Protein AF-A0A2J8LQ71-F1 (afdb_monomer_lite)

pLDDT: mean 82.39, std 16.58, range [31.77, 98.44]

Organism: Pan troglodytes (NCBI:txid9598)

Radius of gyration: 129.64 Å; chains: 1; bounding box: 229×98×368 Å

Sequence (373 aa):
MPKKEKMAKTPLSDEEQLLLFQQKLLAEEEMAKKKERLLSQFLKDKLAKEEHNSALNLNKINTQWRTVLREVKTRELHKDIEILSQTFERVVDCKDNVIKNLEEKHFLRLHLENIVEDLWRKFQDVLKNYTDATEDRKAAFETLQVKDEKSSKEIEVQMKKIQKLQDAITISKGKIMIHSRESEDENRYIRNDKELVLVQLRKLKAQRTQARAASQKNLVRLTLESNATLKALRKIVDKGEKILKLAEICRKFETEEEKVLPFYSSVLTPKEQEGIQENNLEELTEELTKVMVDYIGMENFWKRYNKVKLEQLSLQHRRAQLLDINGKLREMLKQYLDGISVSDEVLSQLNPLFIVNYQSNLPQPLSIRIAHP

Structure (mmCIF, N/CA/C/O backbone):
data_AF-A0A2J8LQ71-F1
#
_entry.id   AF-A0A2J8LQ71-F1
#
loop_
_atom_site.group_PDB
_atom_site.id
_atom_site.type_symbol
_atom_site.label_atom_id
_atom_site.label_alt_id
_atom_site.label_comp_id
_atom_site.label_asym_id
_atom_site.label_entity_id
_atom_site.label_seq_id
_atom_site.pdbx_PDB_ins_code
_atom_site.Cartn_x
_atom_site.Cartn_y
_atom_site.Cartn_z
_atom_site.occupancy
_atom_site.B_iso_or_equiv
_atom_site.auth_seq_id
_atom_site.auth_comp_id
_atom_site.auth_asym_id
_atom_site.auth_atom_id
_atom_site.pdbx_PDB_model_num
ATOM 1 N N . MET A 1 1 ? 120.878 37.861 -218.274 1.00 33.31 1 MET A N 1
ATOM 2 C CA . MET A 1 1 ? 120.486 38.875 -219.293 1.00 33.31 1 MET A CA 1
ATOM 3 C C . MET A 1 1 ? 119.482 39.844 -218.652 1.00 33.31 1 MET A C 1
ATOM 5 O O . MET A 1 1 ? 118.838 39.367 -217.725 1.00 33.31 1 MET A O 1
ATOM 9 N N . PRO A 1 2 ? 119.290 41.120 -219.085 1.00 55.91 2 PRO A N 1
ATOM 10 C CA . PRO A 1 2 ? 119.904 41.835 -220.211 1.00 55.91 2 PRO A CA 1
ATOM 11 C C . PRO A 1 2 ? 120.902 42.976 -219.846 1.00 55.91 2 PRO A C 1
ATOM 13 O O . PRO A 1 2 ? 122.075 42.647 -219.699 1.00 55.91 2 PRO A O 1
ATOM 16 N N . LYS A 1 3 ? 120.529 44.281 -219.866 1.00 41.31 3 LYS A N 1
ATOM 17 C CA . LYS A 1 3 ? 121.434 45.415 -220.238 1.00 41.31 3 LYS A CA 1
ATOM 18 C C . LYS A 1 3 ? 121.054 46.830 -219.693 1.00 41.31 3 LYS A C 1
ATOM 20 O O . LYS A 1 3 ? 119.893 47.186 -219.831 1.00 41.31 3 LYS A O 1
ATOM 25 N N . LYS A 1 4 ? 122.080 47.652 -219.348 1.00 40.31 4 LYS A N 1
ATOM 26 C CA . LYS A 1 4 ? 122.257 49.136 -219.581 1.00 40.31 4 LYS A CA 1
ATOM 27 C C . LYS A 1 4 ? 121.285 50.146 -218.888 1.00 40.31 4 LYS A C 1
ATOM 29 O O . LYS A 1 4 ? 120.331 49.700 -218.273 1.00 40.31 4 LYS A O 1
ATOM 34 N N . GLU A 1 5 ? 121.469 51.490 -218.855 1.00 37.25 5 GLU A N 1
ATOM 35 C CA . GLU A 1 5 ? 122.418 52.477 -219.479 1.00 37.25 5 GLU A CA 1
ATOM 36 C C . GLU A 1 5 ? 122.801 53.661 -218.494 1.00 37.25 5 GLU A C 1
ATOM 38 O O . GLU A 1 5 ? 122.753 53.451 -217.287 1.00 37.25 5 GLU A O 1
ATOM 43 N N . LYS A 1 6 ? 123.240 54.870 -218.944 1.00 47.38 6 LYS A N 1
ATOM 44 C CA . LYS A 1 6 ? 123.907 55.965 -218.147 1.00 47.38 6 LYS A CA 1
ATOM 45 C C . LYS A 1 6 ? 123.524 57.418 -218.565 1.00 47.38 6 LYS A C 1
ATOM 47 O O . LYS A 1 6 ? 123.165 57.561 -219.728 1.00 47.38 6 LYS A O 1
ATOM 52 N N . MET A 1 7 ? 123.808 58.471 -217.742 1.00 35.28 7 MET A N 1
ATOM 53 C CA . MET A 1 7 ? 124.681 59.663 -218.078 1.00 35.28 7 MET A CA 1
ATOM 54 C C . MET A 1 7 ? 124.660 60.924 -217.132 1.00 35.28 7 MET A C 1
ATOM 56 O O . MET A 1 7 ? 123.601 61.344 -216.692 1.00 35.28 7 MET A O 1
ATOM 60 N N . ALA A 1 8 ? 125.836 61.588 -217.000 1.00 36.22 8 ALA A N 1
ATOM 61 C CA . ALA A 1 8 ? 126.133 63.047 -216.789 1.00 36.22 8 ALA A CA 1
ATOM 62 C C . ALA A 1 8 ? 125.983 63.807 -215.415 1.00 36.22 8 ALA A C 1
ATOM 64 O O . ALA A 1 8 ? 125.497 63.262 -214.433 1.00 36.22 8 ALA A O 1
ATOM 65 N N . LYS A 1 9 ? 126.545 65.047 -215.350 1.00 42.22 9 LYS A N 1
ATOM 66 C CA . LYS A 1 9 ? 126.841 65.952 -214.178 1.00 42.22 9 LYS A CA 1
ATOM 67 C C . LYS A 1 9 ? 125.919 67.220 -214.163 1.00 42.22 9 LYS A C 1
ATOM 69 O O . LYS A 1 9 ? 125.193 67.388 -215.134 1.00 42.22 9 LYS A O 1
ATOM 74 N N . THR A 1 10 ? 125.852 68.172 -213.197 1.00 39.00 10 THR A N 1
ATOM 75 C CA . THR A 1 10 ? 126.877 68.988 -212.448 1.00 39.00 10 THR A CA 1
ATOM 76 C C . THR A 1 10 ? 126.227 69.677 -211.168 1.00 39.00 10 THR A C 1
ATOM 78 O O . THR A 1 10 ? 125.194 69.146 -210.774 1.00 39.00 10 THR A O 1
ATOM 81 N N . PRO A 1 11 ? 126.742 70.707 -210.415 1.00 56.12 11 PRO A N 1
ATOM 82 C CA . PRO A 1 11 ? 126.795 70.630 -208.919 1.00 56.12 11 PRO A CA 1
ATOM 83 C C . PRO A 1 11 ? 126.244 71.814 -208.049 1.00 56.12 11 PRO A C 1
ATOM 85 O O . PRO A 1 11 ? 126.231 72.941 -208.535 1.00 56.12 11 PRO A O 1
ATOM 88 N N . LEU A 1 12 ? 125.965 71.599 -206.735 1.00 31.77 12 LEU A N 1
ATOM 89 C CA . LEU A 1 12 ? 126.504 72.385 -205.574 1.00 31.77 12 LEU A CA 1
ATOM 90 C C . LEU A 1 12 ? 126.051 71.906 -204.155 1.00 31.77 12 LEU A C 1
ATOM 92 O O . LEU A 1 12 ? 124.903 71.522 -203.987 1.00 31.77 12 LEU A O 1
ATOM 96 N N . SER A 1 13 ? 126.929 72.115 -203.153 1.00 40.62 13 SER A N 1
ATOM 97 C CA . SER A 1 13 ? 126.721 72.236 -201.679 1.00 40.62 13 SER A CA 1
ATOM 98 C C . SER A 1 13 ? 126.284 71.027 -200.814 1.00 40.62 13 SER A C 1
ATOM 100 O O . SER A 1 13 ? 125.575 70.132 -201.259 1.00 40.62 13 SER A O 1
ATOM 102 N N . ASP A 1 14 ? 126.720 71.026 -199.543 1.00 45.56 14 ASP A N 1
ATOM 103 C CA . ASP A 1 14 ? 126.852 69.824 -198.688 1.00 45.56 14 ASP A CA 1
ATOM 104 C C . ASP A 1 14 ? 125.791 69.635 -197.570 1.00 45.56 14 ASP A C 1
ATOM 106 O O . ASP A 1 14 ? 125.829 68.633 -196.852 1.00 45.56 14 ASP A O 1
ATOM 110 N N . GLU A 1 15 ? 124.839 70.556 -197.378 1.00 50.78 15 GLU A N 1
ATOM 111 C CA . GLU A 1 15 ? 123.978 70.561 -196.171 1.00 50.78 15 GLU A CA 1
ATOM 112 C C . GLU A 1 15 ? 122.962 69.399 -196.086 1.00 50.78 15 GLU A C 1
ATOM 114 O O . GLU A 1 15 ? 122.625 68.944 -194.989 1.00 50.78 15 GLU A O 1
ATOM 119 N N . GLU A 1 16 ? 122.491 68.861 -197.217 1.00 50.84 16 GLU A N 1
ATOM 120 C CA . GLU A 1 16 ? 121.397 67.871 -197.233 1.00 50.84 16 GLU A CA 1
ATOM 121 C C . GLU A 1 16 ? 121.791 66.486 -196.678 1.00 50.84 16 GLU A C 1
ATOM 123 O O . GLU A 1 16 ? 120.932 65.729 -196.216 1.00 50.84 16 GLU A O 1
ATOM 128 N N . GLN A 1 17 ? 123.084 66.139 -196.672 1.00 49.88 17 GLN A N 1
ATOM 129 C CA . GLN A 1 17 ? 123.539 64.811 -196.233 1.00 49.88 17 GLN A CA 1
ATOM 130 C C . GLN A 1 17 ? 123.502 64.631 -194.706 1.00 49.88 17 GLN A C 1
ATOM 132 O O . GLN A 1 17 ? 123.380 63.502 -194.224 1.00 49.88 17 GLN A O 1
ATOM 137 N N . LEU A 1 18 ? 123.555 65.723 -193.935 1.00 56.69 18 LEU A N 1
ATOM 138 C CA . LEU A 1 18 ? 123.546 65.668 -192.470 1.00 56.69 18 LEU A CA 1
ATOM 139 C C . LEU A 1 18 ? 122.139 65.373 -191.914 1.00 56.69 18 LEU A C 1
ATOM 141 O O . LEU A 1 18 ? 121.979 64.574 -190.986 1.00 56.69 18 LEU A O 1
ATOM 145 N N . LEU A 1 19 ? 121.109 65.974 -192.520 1.00 58.47 19 LEU A N 1
ATOM 146 C CA . LEU A 1 19 ? 119.721 65.898 -192.052 1.00 58.47 19 LEU A CA 1
ATOM 147 C C . LEU A 1 19 ? 119.161 64.464 -192.114 1.00 58.47 19 LEU A C 1
ATOM 149 O O . LEU A 1 19 ? 118.506 63.995 -191.180 1.00 58.47 19 LEU A O 1
ATOM 153 N N . LEU A 1 20 ? 119.469 63.736 -193.195 1.00 58.41 20 LEU A N 1
ATOM 154 C CA . LEU A 1 20 ? 118.983 62.369 -193.416 1.00 58.41 20 LEU A CA 1
ATOM 155 C C . LEU A 1 20 ? 119.557 61.360 -192.401 1.00 58.41 20 LEU A C 1
ATOM 157 O O . LEU A 1 20 ? 118.923 60.346 -192.099 1.00 58.41 20 LEU A O 1
ATOM 161 N N . PHE A 1 21 ? 120.750 61.630 -191.861 1.00 59.91 21 PHE A N 1
ATOM 162 C CA . PHE A 1 21 ? 121.361 60.808 -190.816 1.00 59.91 21 PHE A CA 1
ATOM 163 C C . PHE A 1 21 ? 120.695 61.056 -189.454 1.00 59.91 21 PHE A C 1
ATOM 165 O O . PHE A 1 21 ? 120.327 60.107 -188.757 1.00 59.91 21 PHE A O 1
ATOM 172 N N . GLN A 1 22 ? 120.446 62.326 -189.116 1.00 60.16 22 GLN A N 1
ATOM 173 C CA . GLN A 1 22 ? 119.769 62.720 -187.876 1.00 60.16 22 GLN A CA 1
ATOM 174 C C . GLN A 1 22 ? 118.346 62.138 -187.778 1.00 60.16 22 GLN A C 1
ATOM 176 O O . GLN A 1 22 ? 117.925 61.692 -186.709 1.00 60.16 22 GLN A O 1
ATOM 181 N N . GLN A 1 23 ? 117.626 62.065 -188.903 1.00 60.69 23 GLN A N 1
ATOM 182 C CA . GLN A 1 23 ? 116.261 61.535 -188.953 1.00 60.69 23 GLN A CA 1
ATOM 183 C C . GLN A 1 23 ? 116.176 60.017 -188.680 1.00 60.69 23 GLN A C 1
ATOM 185 O O . GLN A 1 23 ? 115.156 59.546 -188.175 1.00 60.69 23 GLN A O 1
ATOM 190 N N . LYS A 1 24 ? 117.240 59.243 -188.955 1.00 60.84 24 LYS A N 1
ATOM 191 C CA . LYS A 1 24 ? 117.271 57.793 -188.676 1.00 60.84 24 LYS A CA 1
ATOM 192 C C . LYS A 1 24 ? 117.453 57.468 -187.194 1.00 60.84 24 LYS A C 1
ATOM 194 O O . LYS A 1 24 ? 116.741 56.608 -186.682 1.00 60.84 24 LYS A O 1
ATOM 199 N N . LEU A 1 25 ? 118.358 58.165 -186.503 1.00 60.91 25 LEU A N 1
ATOM 200 C CA . LEU A 1 25 ? 118.657 57.898 -185.088 1.00 60.91 25 LEU A CA 1
ATOM 201 C C . LEU A 1 25 ? 117.429 58.108 -184.186 1.00 60.91 25 LEU A C 1
ATOM 203 O O . LEU A 1 25 ? 117.148 57.278 -183.323 1.00 60.91 25 LEU A O 1
ATOM 207 N N . LEU A 1 26 ? 116.639 59.157 -184.444 1.00 61.06 26 LEU A N 1
ATOM 208 C CA . LEU A 1 26 ? 115.398 59.429 -183.706 1.00 61.06 26 LEU A CA 1
ATOM 209 C C . LEU A 1 26 ? 114.355 58.307 -183.856 1.00 61.06 26 LEU A C 1
ATOM 211 O O . LEU A 1 26 ? 113.673 57.971 -182.888 1.00 61.06 26 LEU A O 1
ATOM 215 N N . ALA A 1 27 ? 114.242 57.700 -185.042 1.00 61.66 27 ALA A N 1
ATOM 216 C CA . ALA A 1 27 ? 113.317 56.591 -185.282 1.00 61.66 27 ALA A CA 1
ATOM 217 C C . ALA A 1 27 ? 113.745 55.299 -184.559 1.00 61.66 27 ALA A C 1
ATOM 219 O O . ALA A 1 27 ? 112.899 54.530 -184.097 1.00 61.66 27 ALA A O 1
ATOM 220 N N . GLU A 1 28 ? 115.052 55.064 -184.433 1.00 61.28 28 GLU A N 1
ATOM 221 C CA . GLU A 1 28 ? 115.602 53.893 -183.747 1.00 61.28 28 GLU A CA 1
ATOM 222 C C . GLU A 1 28 ? 115.452 54.007 -182.216 1.00 61.28 28 GLU A C 1
ATOM 224 O O . GLU A 1 28 ? 115.055 53.042 -181.557 1.00 61.28 28 GLU A O 1
ATOM 229 N N . GLU A 1 29 ? 115.627 55.210 -181.653 1.00 63.25 29 GLU A N 1
ATOM 230 C CA . GLU A 1 29 ? 115.377 55.489 -180.231 1.00 63.25 29 GLU A CA 1
ATOM 231 C C . GLU A 1 29 ? 113.879 55.381 -179.858 1.00 63.25 29 GLU A C 1
ATOM 233 O O . GLU A 1 29 ? 113.521 54.803 -178.827 1.00 63.25 29 GLU A O 1
ATOM 238 N N . GLU A 1 30 ? 112.981 55.861 -180.728 1.00 62.91 30 GLU A N 1
ATOM 239 C CA . GLU A 1 30 ? 111.524 55.659 -180.631 1.00 62.91 30 GLU A CA 1
ATOM 240 C C . GLU A 1 30 ? 111.157 54.164 -180.568 1.00 62.91 30 GLU A C 1
ATOM 242 O O . GLU A 1 30 ? 110.330 53.741 -179.752 1.00 62.91 30 GLU A O 1
ATOM 247 N N . MET A 1 31 ? 111.793 53.341 -181.408 1.00 61.91 31 MET A N 1
ATOM 248 C CA . MET A 1 31 ? 111.569 51.892 -181.454 1.00 61.91 31 MET A CA 1
ATOM 249 C C . MET A 1 31 ? 112.136 51.166 -180.226 1.00 61.91 31 MET A C 1
ATOM 251 O O . MET A 1 31 ? 111.512 50.215 -179.741 1.00 61.91 31 MET A O 1
ATOM 255 N N . ALA A 1 32 ? 113.258 51.631 -179.668 1.00 63.03 32 ALA A N 1
ATOM 256 C CA . ALA A 1 32 ? 113.782 51.141 -178.393 1.00 63.03 32 ALA A CA 1
ATOM 257 C C . ALA A 1 32 ? 112.807 51.437 -177.236 1.00 63.03 32 ALA A C 1
ATOM 259 O O . ALA A 1 32 ? 112.380 50.514 -176.538 1.00 63.03 32 ALA A O 1
ATOM 260 N N . LYS A 1 33 ? 112.345 52.690 -177.109 1.00 66.38 33 LYS A N 1
ATOM 261 C CA . LYS A 1 33 ? 111.349 53.109 -176.102 1.00 66.38 33 LYS A CA 1
ATOM 262 C C . LYS A 1 33 ? 110.011 52.371 -176.243 1.00 66.38 33 LYS A C 1
ATOM 264 O O . LYS A 1 33 ? 109.365 52.062 -175.240 1.00 66.38 33 LYS A O 1
ATOM 269 N N . LYS A 1 34 ? 109.590 52.020 -177.465 1.00 63.69 34 LYS A N 1
ATOM 270 C CA . LYS A 1 34 ? 108.413 51.161 -177.705 1.00 63.69 34 LYS A CA 1
ATOM 271 C C . LYS A 1 34 ? 108.618 49.724 -177.204 1.00 63.69 34 LYS A C 1
ATOM 273 O O . LYS A 1 34 ? 107.710 49.189 -176.567 1.00 63.69 34 LYS A O 1
ATOM 278 N N . LYS A 1 35 ? 109.794 49.115 -177.416 1.00 62.12 35 LYS A N 1
ATOM 279 C CA . LYS A 1 35 ? 110.126 47.781 -176.868 1.00 62.12 35 LYS A CA 1
ATOM 280 C C . LYS A 1 35 ? 110.177 47.770 -175.337 1.00 62.12 35 LYS A C 1
ATOM 282 O O . LYS A 1 35 ? 109.623 46.861 -174.725 1.00 62.12 35 LYS A O 1
ATOM 287 N N . GLU A 1 36 ? 110.794 48.776 -174.725 1.00 64.44 36 GLU A N 1
ATOM 288 C CA . GLU A 1 36 ? 110.910 48.897 -173.264 1.00 64.44 36 GLU A CA 1
ATOM 289 C C . GLU A 1 36 ? 109.535 49.015 -172.582 1.00 64.44 36 GLU A C 1
ATOM 291 O O . GLU A 1 36 ? 109.248 48.303 -171.614 1.00 64.44 36 GLU A O 1
ATOM 296 N N . ARG A 1 37 ? 108.637 49.843 -173.138 1.00 66.81 37 ARG A N 1
ATOM 297 C CA . ARG A 1 37 ? 107.237 49.944 -172.685 1.00 66.81 37 ARG A CA 1
ATOM 298 C C . ARG A 1 37 ? 106.493 48.612 -172.800 1.00 66.81 37 ARG A C 1
ATOM 300 O O . ARG A 1 37 ? 105.820 48.224 -171.851 1.00 66.81 37 ARG A O 1
ATOM 307 N N . LEU A 1 38 ? 106.639 47.895 -173.919 1.00 69.88 38 LEU A N 1
ATOM 308 C CA . LEU A 1 38 ? 106.030 46.572 -174.123 1.00 69.88 38 LEU A CA 1
ATOM 309 C C . LEU A 1 38 ? 106.513 45.536 -173.097 1.00 69.88 38 LEU A C 1
ATOM 311 O O . LEU A 1 38 ? 105.693 44.812 -172.533 1.00 69.88 38 LEU A O 1
ATOM 315 N N . LEU A 1 39 ? 107.819 45.486 -172.818 1.00 69.50 39 LEU A N 1
ATOM 316 C CA . LEU A 1 39 ? 108.383 44.565 -171.827 1.00 69.50 39 LEU A CA 1
ATOM 317 C C . LEU A 1 39 ? 107.905 44.903 -170.405 1.00 69.50 39 LEU A C 1
ATOM 319 O O . LEU A 1 39 ? 107.526 44.010 -169.647 1.00 69.50 39 LEU A O 1
ATOM 323 N N . SER A 1 40 ? 107.857 46.194 -170.073 1.00 68.75 40 SER A N 1
ATOM 324 C CA . SER A 1 40 ? 107.370 46.691 -168.781 1.00 68.75 40 SER A CA 1
ATOM 325 C C . SER A 1 40 ? 105.886 46.370 -168.573 1.00 68.75 40 SER A C 1
ATOM 327 O O . SER A 1 40 ? 105.495 45.919 -167.498 1.00 68.75 40 SER A O 1
ATOM 329 N N . GLN A 1 41 ? 105.064 46.541 -169.614 1.00 74.56 41 GLN A N 1
ATOM 330 C CA . GLN A 1 41 ? 103.648 46.175 -169.605 1.00 74.56 41 GLN A CA 1
ATOM 331 C C . GLN A 1 41 ? 103.466 44.662 -169.403 1.00 74.56 41 GLN A C 1
ATOM 333 O O . GLN A 1 41 ? 102.693 44.249 -168.543 1.00 74.56 41 GLN A O 1
ATOM 338 N N . PHE A 1 42 ? 104.229 43.834 -170.128 1.00 77.69 42 PHE A N 1
ATOM 339 C CA . PHE A 1 42 ? 104.169 42.375 -170.007 1.00 77.69 42 PHE A CA 1
ATOM 340 C C . PHE A 1 42 ? 104.550 41.882 -168.603 1.00 77.69 42 PHE A C 1
ATOM 342 O O . PHE A 1 42 ? 103.867 41.019 -168.055 1.00 77.69 42 PHE A O 1
ATOM 349 N N . LEU A 1 43 ? 105.600 42.446 -167.993 1.00 75.31 43 LEU A N 1
ATOM 350 C CA . LEU A 1 43 ? 105.987 42.122 -166.614 1.00 75.31 43 LEU A CA 1
ATOM 351 C C . LEU A 1 43 ? 104.904 42.526 -165.604 1.00 75.31 43 LEU A C 1
ATOM 353 O O . LEU A 1 43 ? 104.631 41.770 -164.672 1.00 75.31 43 LEU A O 1
ATOM 357 N N . LYS A 1 44 ? 104.242 43.671 -165.814 1.00 75.94 44 LYS A N 1
ATOM 358 C CA . LYS A 1 44 ? 103.147 44.152 -164.960 1.00 75.94 44 LYS A CA 1
ATOM 359 C C . LYS A 1 44 ? 101.911 43.247 -165.043 1.00 75.94 44 LYS A C 1
ATOM 361 O O . LYS A 1 44 ? 101.377 42.858 -164.008 1.00 75.94 44 LYS A O 1
ATOM 366 N N . ASP A 1 45 ? 101.528 42.827 -166.249 1.00 76.12 45 ASP A N 1
ATOM 367 C CA . ASP A 1 45 ? 100.459 41.843 -166.475 1.00 76.12 45 ASP A CA 1
ATOM 368 C C . ASP A 1 45 ? 100.804 40.465 -165.882 1.00 76.12 45 ASP A C 1
ATOM 370 O O . ASP A 1 45 ? 99.922 39.747 -165.400 1.00 76.12 45 ASP A O 1
ATOM 374 N N . LYS A 1 46 ? 102.088 40.076 -165.902 1.00 78.94 46 LYS A N 1
ATOM 375 C CA . LYS A 1 46 ? 102.562 38.826 -165.292 1.00 78.94 46 LYS A CA 1
ATOM 376 C C . LYS A 1 46 ? 102.496 38.867 -163.767 1.00 78.94 46 LYS A C 1
ATOM 378 O O . LYS A 1 46 ? 102.029 37.891 -163.185 1.00 78.94 46 LYS A O 1
ATOM 383 N N . LEU A 1 47 ? 102.903 39.977 -163.145 1.00 78.44 47 LEU A N 1
ATOM 384 C CA . LEU A 1 47 ? 102.783 40.186 -161.700 1.00 78.44 47 LEU A CA 1
ATOM 385 C C . LEU A 1 47 ? 101.310 40.155 -161.271 1.00 78.44 47 LEU A C 1
ATOM 387 O O . LEU A 1 47 ? 100.945 39.349 -160.421 1.00 78.44 47 LEU A O 1
ATOM 391 N N . ALA A 1 48 ? 100.451 40.928 -161.941 1.00 77.38 48 ALA A N 1
ATOM 392 C CA . ALA A 1 48 ? 99.021 40.990 -161.638 1.00 77.38 48 ALA A CA 1
ATOM 393 C C . ALA A 1 48 ? 98.318 39.624 -161.781 1.00 77.38 48 ALA A C 1
ATOM 395 O O . ALA A 1 48 ? 97.430 39.295 -160.995 1.00 77.38 48 ALA A O 1
ATOM 396 N N . LYS A 1 49 ? 98.726 38.791 -162.752 1.00 77.88 49 LYS A N 1
ATOM 397 C CA . LYS A 1 49 ? 98.236 37.405 -162.871 1.00 77.88 49 LYS A CA 1
ATOM 398 C C . LYS A 1 49 ? 98.705 36.506 -161.731 1.00 77.88 49 LYS A C 1
ATOM 400 O O . LYS A 1 49 ? 97.926 35.666 -161.290 1.00 77.88 49 LYS A O 1
ATOM 405 N N . GLU A 1 50 ? 99.934 36.665 -161.251 1.00 77.88 50 GLU A N 1
ATOM 406 C CA . GLU A 1 50 ? 100.452 35.859 -160.142 1.00 77.88 50 GLU A CA 1
ATOM 407 C C . GLU A 1 50 ? 99.826 36.274 -158.801 1.00 77.88 50 GLU A C 1
ATOM 409 O O . GLU A 1 50 ? 99.400 35.418 -158.030 1.00 77.88 50 GLU A O 1
ATOM 414 N N . GLU A 1 51 ? 99.645 37.577 -158.568 1.00 77.38 51 GLU A N 1
ATOM 415 C CA . GLU A 1 51 ? 98.890 38.117 -157.429 1.00 77.38 51 GLU A CA 1
ATOM 416 C C . GLU A 1 51 ? 97.432 37.630 -157.441 1.00 77.38 51 GLU A C 1
ATOM 418 O O . GLU A 1 51 ? 96.928 37.148 -156.424 1.00 77.38 51 GLU A O 1
ATOM 423 N N . HIS A 1 52 ? 96.765 37.667 -158.602 1.00 81.06 52 HIS A N 1
ATOM 424 C CA . HIS A 1 52 ? 95.401 37.158 -158.762 1.00 81.06 52 HIS A CA 1
ATOM 425 C C . HIS A 1 52 ? 95.305 35.640 -158.531 1.00 81.06 52 HIS A C 1
ATOM 427 O O . HIS A 1 52 ? 94.411 35.184 -157.816 1.00 81.06 52 HIS A O 1
ATOM 433 N N . ASN A 1 53 ? 96.241 34.851 -159.073 1.00 79.19 53 ASN A N 1
ATOM 434 C CA . ASN A 1 53 ? 96.315 33.404 -158.842 1.00 79.19 53 ASN A CA 1
ATOM 435 C C . ASN A 1 53 ? 96.580 33.069 -157.368 1.00 79.19 53 ASN A C 1
ATOM 437 O O . ASN A 1 53 ? 95.957 32.157 -156.823 1.00 79.19 53 ASN A O 1
ATOM 441 N N . SER A 1 54 ? 97.470 33.813 -156.709 1.00 75.38 54 SER A N 1
ATOM 442 C CA . SER A 1 54 ? 97.781 33.653 -155.287 1.00 75.38 54 SER A CA 1
ATOM 443 C C . SER A 1 54 ? 96.562 33.974 -154.416 1.00 75.38 54 SER A C 1
ATOM 445 O O . SER A 1 54 ? 96.175 33.166 -153.569 1.00 75.38 54 SER A O 1
ATOM 447 N N . ALA A 1 55 ? 95.858 35.076 -154.701 1.00 80.44 55 ALA A N 1
ATOM 448 C CA . ALA A 1 55 ? 94.602 35.426 -154.040 1.00 80.44 55 ALA A CA 1
ATOM 449 C C . ALA A 1 55 ? 93.490 34.385 -154.284 1.00 80.44 55 ALA A C 1
ATOM 451 O O . ALA A 1 55 ? 92.741 34.055 -153.360 1.00 80.44 55 ALA A O 1
ATOM 452 N N . LEU A 1 56 ? 93.385 33.823 -155.494 1.00 82.19 56 LEU A N 1
ATOM 453 C CA . LEU A 1 56 ? 92.450 32.734 -155.798 1.00 82.19 56 LEU A CA 1
ATOM 454 C C . LEU A 1 56 ? 92.787 31.457 -155.025 1.00 82.19 56 LEU A C 1
ATOM 456 O O . LEU A 1 56 ? 91.899 30.879 -154.401 1.00 82.19 56 LEU A O 1
ATOM 460 N N . ASN A 1 57 ? 94.052 31.032 -155.012 1.00 80.88 57 ASN A N 1
ATOM 461 C CA . ASN A 1 57 ? 94.494 29.849 -154.272 1.00 80.88 57 ASN A CA 1
ATOM 462 C C . ASN A 1 57 ? 94.296 30.023 -152.761 1.00 80.88 57 ASN A C 1
ATOM 464 O O . ASN A 1 57 ? 93.754 29.125 -152.117 1.00 80.88 57 ASN A O 1
ATOM 468 N N . LEU A 1 58 ? 94.627 31.192 -152.204 1.00 81.81 58 LEU A N 1
ATOM 469 C CA . LEU A 1 58 ? 94.391 31.511 -150.796 1.00 81.81 58 LEU A CA 1
ATOM 470 C C . LEU A 1 58 ? 92.896 31.469 -150.443 1.00 81.81 58 LEU A C 1
ATOM 472 O O . LEU A 1 58 ? 92.531 30.927 -149.399 1.00 81.81 58 LEU A O 1
ATOM 476 N N . ASN A 1 59 ? 92.015 31.972 -151.314 1.00 82.81 59 ASN A N 1
ATOM 477 C CA . ASN A 1 59 ? 90.564 31.863 -151.133 1.00 82.81 59 ASN A CA 1
ATOM 478 C C . ASN A 1 59 ? 90.058 30.418 -151.263 1.00 82.81 59 ASN A C 1
ATOM 480 O O . ASN A 1 59 ? 89.187 30.003 -150.497 1.00 82.81 59 ASN A O 1
ATOM 484 N N . LYS A 1 60 ? 90.612 29.626 -152.187 1.00 82.50 60 LYS A N 1
ATOM 485 C CA . LYS A 1 60 ? 90.248 28.216 -152.404 1.00 82.50 60 LYS A CA 1
ATOM 486 C C . LYS A 1 60 ? 90.630 27.353 -151.196 1.00 82.50 60 LYS A C 1
ATOM 488 O O . LYS A 1 60 ? 89.792 26.609 -150.690 1.00 82.50 60 LYS A O 1
ATOM 493 N N . ILE A 1 61 ? 91.840 27.555 -150.671 1.00 80.88 61 ILE A N 1
ATOM 494 C CA . ILE A 1 61 ? 92.349 26.940 -149.438 1.00 80.88 61 ILE A CA 1
ATOM 495 C C . ILE A 1 61 ? 91.503 27.374 -148.231 1.00 80.88 61 ILE A C 1
ATOM 497 O O . ILE A 1 61 ? 91.002 26.517 -147.506 1.00 80.88 61 ILE A O 1
ATOM 501 N N . ASN A 1 62 ? 91.247 28.676 -148.045 1.00 83.12 62 ASN A N 1
ATOM 502 C CA . ASN A 1 62 ? 90.358 29.163 -146.978 1.00 83.12 62 ASN A CA 1
ATOM 503 C C . ASN A 1 62 ? 88.939 28.584 -147.077 1.00 83.12 62 ASN A C 1
ATOM 505 O O . ASN A 1 62 ? 88.320 28.299 -146.055 1.00 83.12 62 ASN A O 1
ATOM 509 N N . THR A 1 63 ? 88.414 28.390 -148.288 1.00 84.56 63 THR A N 1
ATOM 510 C CA . THR A 1 63 ? 87.092 27.783 -148.501 1.00 84.56 63 THR A CA 1
ATOM 511 C C . THR A 1 63 ? 87.093 26.311 -148.092 1.00 84.56 63 THR A C 1
ATOM 513 O O . THR A 1 63 ? 86.199 25.897 -147.358 1.00 84.56 63 THR A O 1
ATOM 516 N N . GLN A 1 64 ? 88.116 25.540 -148.474 1.00 83.38 64 GLN A N 1
ATOM 517 C CA . GLN A 1 64 ? 88.262 24.142 -148.052 1.00 83.38 64 GLN A CA 1
ATOM 518 C C . GLN A 1 64 ? 88.417 24.017 -146.530 1.00 83.38 64 GLN A C 1
ATOM 520 O O . GLN A 1 64 ? 87.662 23.265 -145.915 1.00 83.38 64 GLN A O 1
ATOM 525 N N . TRP A 1 65 ? 89.291 24.810 -145.897 1.00 81.81 65 TRP A N 1
ATOM 526 C CA . TRP A 1 65 ? 89.418 24.841 -144.432 1.00 81.81 65 TRP A CA 1
ATOM 527 C C . TRP A 1 65 ? 88.107 25.235 -143.743 1.00 81.81 65 TRP A C 1
ATOM 529 O O . TRP A 1 65 ? 87.705 24.578 -142.788 1.00 81.81 65 TRP A O 1
ATOM 539 N N . ARG A 1 66 ? 87.380 26.242 -144.248 1.00 85.25 66 ARG A N 1
ATOM 540 C CA . ARG A 1 66 ? 86.051 26.616 -143.728 1.00 85.25 66 ARG A CA 1
ATOM 541 C C . ARG A 1 66 ? 85.005 25.518 -143.910 1.00 85.25 66 ARG A C 1
ATOM 543 O O . ARG A 1 66 ? 84.059 25.480 -143.130 1.00 85.25 66 ARG A O 1
ATOM 550 N N . THR A 1 67 ? 85.114 24.653 -144.915 1.00 84.25 67 THR A N 1
ATOM 551 C CA . THR A 1 67 ? 84.223 23.490 -145.060 1.00 84.25 67 THR A CA 1
ATOM 552 C C . THR A 1 67 ? 84.599 22.393 -144.069 1.00 84.25 67 THR A C 1
ATOM 554 O O . THR A 1 67 ? 83.743 21.995 -143.286 1.00 84.25 67 THR A O 1
ATOM 557 N N . VAL A 1 68 ? 85.873 21.991 -143.999 1.00 83.81 68 VAL A N 1
ATOM 558 C CA . VAL A 1 68 ? 86.352 20.958 -143.058 1.00 83.81 68 VAL A CA 1
ATOM 559 C C . VAL A 1 68 ? 86.085 21.355 -141.602 1.00 83.81 68 VAL A C 1
ATOM 561 O O . VAL A 1 68 ? 85.499 20.577 -140.854 1.00 83.81 68 VAL A O 1
ATOM 564 N N . LEU A 1 69 ? 86.424 22.586 -141.204 1.00 83.31 69 LEU A N 1
ATOM 565 C CA . LEU A 1 69 ? 86.166 23.092 -139.850 1.00 83.31 69 LEU A CA 1
ATOM 566 C C . LEU A 1 69 ? 84.668 23.140 -139.523 1.00 83.31 69 LEU A C 1
ATOM 568 O O . LEU A 1 69 ? 84.291 22.851 -138.389 1.00 83.31 69 LEU A O 1
ATOM 572 N N . ARG A 1 70 ? 83.800 23.449 -140.500 1.00 86.06 70 ARG A N 1
ATOM 573 C CA . ARG A 1 70 ? 82.345 23.378 -140.299 1.00 86.06 70 ARG A CA 1
ATOM 574 C C . ARG A 1 70 ? 81.859 21.940 -140.180 1.00 86.06 70 ARG A C 1
ATOM 576 O O . ARG A 1 70 ? 81.110 21.669 -139.258 1.00 86.06 70 ARG A O 1
ATOM 583 N N . GLU A 1 71 ? 82.298 20.999 -141.014 1.00 85.81 71 GLU A N 1
ATOM 584 C CA . GLU A 1 71 ? 81.891 19.597 -140.843 1.00 85.81 71 GLU A CA 1
ATOM 585 C C . GLU A 1 71 ? 82.379 18.980 -139.523 1.00 85.81 71 GLU A C 1
ATOM 587 O O . GLU A 1 71 ? 81.700 18.122 -138.960 1.00 85.81 71 GLU A O 1
ATOM 592 N N . VAL A 1 72 ? 83.565 19.361 -139.039 1.00 85.31 72 VAL A N 1
ATOM 593 C CA . VAL A 1 72 ? 84.070 18.923 -137.729 1.00 85.31 72 VAL A CA 1
ATOM 594 C C . VAL A 1 72 ? 83.224 19.544 -136.618 1.00 85.31 72 VAL A C 1
ATOM 596 O O . VAL A 1 72 ? 82.609 18.803 -135.855 1.00 85.31 72 VAL A O 1
ATOM 599 N N . LYS A 1 73 ? 83.077 20.876 -136.585 1.00 88.50 73 LYS A N 1
ATOM 600 C CA . LYS A 1 73 ? 82.299 21.566 -135.542 1.00 88.50 73 LYS A CA 1
ATOM 601 C C . LYS A 1 73 ? 80.816 21.176 -135.558 1.00 88.50 73 LYS A C 1
ATOM 603 O O . LYS A 1 73 ? 80.222 21.050 -134.496 1.00 88.50 73 LYS A O 1
ATOM 608 N N . THR A 1 74 ? 80.223 20.912 -136.723 1.00 86.31 74 THR A N 1
ATOM 609 C CA . THR A 1 74 ? 78.851 20.392 -136.843 1.00 86.31 74 THR A CA 1
ATOM 610 C C . THR A 1 74 ? 78.738 18.963 -136.308 1.00 86.31 74 THR A C 1
ATOM 612 O O . THR A 1 74 ? 77.750 18.664 -135.643 1.00 86.31 74 THR A O 1
ATOM 615 N N . ARG A 1 75 ? 79.727 18.084 -136.539 1.00 84.75 75 ARG A N 1
ATOM 616 C CA . ARG A 1 75 ? 79.741 16.722 -135.964 1.00 84.75 75 ARG A CA 1
ATOM 617 C C . ARG A 1 75 ? 79.982 16.716 -134.454 1.00 84.75 75 ARG A C 1
ATOM 619 O O . ARG A 1 75 ? 79.413 15.871 -133.774 1.00 84.75 75 ARG A O 1
ATOM 626 N N . GLU A 1 76 ? 80.779 17.648 -133.937 1.00 86.56 76 GLU A N 1
ATOM 627 C CA . GLU A 1 76 ? 80.889 17.903 -132.495 1.00 86.56 76 GLU A CA 1
ATOM 628 C C . GLU A 1 76 ? 79.536 18.351 -131.933 1.00 86.56 76 GLU A C 1
ATOM 630 O O . GLU A 1 76 ? 78.974 17.650 -131.104 1.00 86.56 76 GLU A O 1
ATOM 635 N N . LEU A 1 77 ? 78.940 19.423 -132.474 1.00 85.06 77 LEU A N 1
ATOM 636 C CA . LEU A 1 77 ? 77.667 19.959 -131.978 1.00 85.06 77 LEU A CA 1
ATOM 637 C C . LEU A 1 77 ? 76.510 18.951 -132.046 1.00 85.06 77 LEU A C 1
ATOM 639 O O . LEU A 1 77 ? 75.671 18.960 -131.156 1.00 85.06 77 LEU A O 1
ATOM 643 N N . HIS A 1 78 ? 76.454 18.067 -133.050 1.00 86.94 78 HIS A N 1
ATOM 644 C CA . HIS A 1 78 ? 75.440 17.004 -133.075 1.00 86.94 78 HIS A CA 1
ATOM 645 C C . HIS A 1 78 ? 75.642 15.987 -131.946 1.00 86.94 78 HIS A C 1
ATOM 647 O O . HIS A 1 78 ? 74.660 15.601 -131.323 1.00 86.94 78 HIS A O 1
ATOM 653 N N . LYS A 1 79 ? 76.887 15.601 -131.634 1.00 86.31 79 LYS A N 1
ATOM 654 C CA . LYS A 1 79 ? 77.182 14.733 -130.481 1.00 86.31 79 LYS A CA 1
ATOM 655 C C . LYS A 1 79 ? 76.903 15.438 -129.158 1.00 86.31 79 LYS A C 1
ATOM 657 O O . LYS A 1 79 ? 76.325 14.829 -128.267 1.00 86.31 79 LYS A O 1
ATOM 662 N N . ASP A 1 80 ? 77.272 16.712 -129.043 1.00 86.12 80 ASP A N 1
ATOM 663 C CA . ASP A 1 80 ? 77.001 17.527 -127.858 1.00 86.12 80 ASP A CA 1
ATOM 664 C C . ASP A 1 80 ? 75.481 17.640 -127.623 1.00 86.12 80 ASP A C 1
ATOM 666 O O . ASP A 1 80 ? 75.022 17.459 -126.499 1.00 86.12 80 ASP A O 1
ATOM 670 N N . ILE A 1 81 ? 74.688 17.855 -128.683 1.00 88.25 81 ILE A N 1
ATOM 671 C CA . ILE A 1 81 ? 73.215 17.881 -128.638 1.00 88.25 81 ILE A CA 1
ATOM 672 C C . ILE A 1 81 ? 72.627 16.498 -128.328 1.00 88.25 81 ILE A C 1
ATOM 674 O O . ILE A 1 81 ? 71.692 16.415 -127.540 1.00 88.25 81 ILE A O 1
ATOM 678 N N . GLU A 1 82 ? 73.157 15.416 -128.899 1.00 88.31 82 GLU A N 1
ATOM 679 C CA . GLU A 1 82 ? 72.697 14.045 -128.634 1.00 88.31 82 GLU A CA 1
ATOM 680 C C . GLU A 1 82 ? 72.942 13.643 -127.169 1.00 88.31 82 GLU A C 1
ATOM 682 O O . GLU A 1 82 ? 72.023 13.188 -126.488 1.00 88.31 82 GLU A O 1
ATOM 687 N N . ILE A 1 83 ? 74.144 13.906 -126.645 1.00 86.56 83 ILE A N 1
ATOM 688 C CA . ILE A 1 83 ? 74.496 13.710 -125.231 1.00 86.56 83 ILE A CA 1
ATOM 689 C C . ILE A 1 83 ? 73.630 14.606 -124.333 1.00 86.56 83 ILE A C 1
ATOM 691 O O . ILE A 1 83 ? 73.143 14.159 -123.291 1.00 86.56 83 ILE A O 1
ATOM 695 N N . LEU A 1 84 ? 73.397 15.862 -124.725 1.00 87.38 84 LEU A N 1
ATOM 696 C CA . LEU A 1 84 ? 72.553 16.787 -123.969 1.00 87.38 84 LEU A CA 1
ATOM 697 C C . LEU A 1 84 ? 71.084 16.334 -123.955 1.00 87.38 84 LEU A C 1
ATOM 699 O O . LEU A 1 84 ? 70.445 16.386 -122.909 1.00 87.38 84 LEU A O 1
ATOM 703 N N . SER A 1 85 ? 70.565 15.810 -125.067 1.00 86.94 85 SER A N 1
ATOM 704 C CA . SER A 1 85 ? 69.222 15.226 -125.146 1.00 86.94 85 SER A CA 1
ATOM 705 C C . SER A 1 85 ? 69.105 13.995 -124.247 1.00 86.94 85 SER A C 1
ATOM 707 O O . SER A 1 85 ? 68.224 13.954 -123.396 1.00 86.94 85 SER A O 1
ATOM 709 N N . GLN A 1 86 ? 70.037 13.041 -124.347 1.00 88.44 86 GLN A N 1
ATOM 710 C CA . GLN A 1 86 ? 70.048 11.831 -123.511 1.00 88.44 86 GLN A CA 1
ATOM 711 C C . GLN A 1 86 ? 70.220 12.145 -122.015 1.00 88.44 86 GLN A C 1
ATOM 713 O O . GLN A 1 86 ? 69.696 11.429 -121.162 1.00 88.44 86 GLN A O 1
ATOM 718 N N . THR A 1 87 ? 70.945 13.211 -121.660 1.00 85.94 87 THR A N 1
ATOM 719 C CA . THR A 1 87 ? 71.063 13.648 -120.258 1.00 85.94 87 THR A CA 1
ATOM 720 C C . THR A 1 87 ? 69.823 14.395 -119.772 1.00 85.94 87 THR A C 1
ATOM 722 O O . THR A 1 87 ? 69.418 14.161 -118.635 1.00 85.94 87 THR A O 1
ATOM 725 N N . PHE A 1 88 ? 69.164 15.210 -120.605 1.00 88.19 88 PHE A N 1
ATOM 726 C CA . PHE A 1 88 ? 67.863 15.796 -120.265 1.00 88.19 88 PHE A CA 1
ATOM 727 C C . PHE A 1 88 ? 66.774 14.735 -120.107 1.00 88.19 88 PHE A C 1
ATOM 729 O O . PHE A 1 88 ? 66.064 14.766 -119.109 1.00 88.19 88 PHE A O 1
ATOM 736 N N . GLU A 1 89 ? 66.673 13.782 -121.031 1.00 89.38 89 GLU A N 1
ATOM 737 C CA . GLU A 1 89 ? 65.683 12.699 -121.008 1.00 89.38 89 GLU A CA 1
ATOM 738 C C . GLU A 1 89 ? 65.837 11.850 -119.737 1.00 89.38 89 GLU A C 1
ATOM 740 O O . GLU A 1 89 ? 64.890 11.709 -118.969 1.00 89.38 89 GLU A O 1
ATOM 745 N N . ARG A 1 90 ? 67.071 11.463 -119.383 1.00 87.44 90 ARG A N 1
ATOM 746 C CA . ARG A 1 90 ? 67.364 10.795 -118.100 1.00 87.44 90 ARG A CA 1
ATOM 747 C C . ARG A 1 90 ? 67.088 11.665 -116.866 1.00 87.44 90 ARG A C 1
ATOM 749 O O . ARG A 1 90 ? 66.802 11.129 -115.797 1.00 87.44 90 ARG A O 1
ATOM 756 N N . VAL A 1 91 ? 67.191 12.992 -116.964 1.00 89.88 91 VAL A N 1
ATOM 757 C CA . VAL A 1 91 ? 66.817 13.915 -115.874 1.00 89.88 91 VAL A CA 1
ATOM 758 C C . VAL A 1 91 ? 65.297 14.063 -115.762 1.00 89.88 91 VAL A C 1
ATOM 760 O O . VAL A 1 91 ? 64.805 14.204 -114.642 1.00 89.88 91 VAL A O 1
ATOM 763 N N . VAL A 1 92 ? 64.557 13.987 -116.872 1.00 90.88 92 VAL A N 1
ATOM 764 C CA . VAL A 1 92 ? 63.088 13.907 -116.889 1.00 90.88 92 VAL A CA 1
ATOM 765 C C . VAL A 1 92 ? 62.638 12.578 -116.287 1.00 90.88 92 VAL A C 1
ATOM 767 O O . VAL A 1 92 ? 61.926 12.616 -115.294 1.00 90.88 92 VAL A O 1
ATOM 770 N N . ASP A 1 93 ? 63.162 11.433 -116.735 1.00 90.31 93 ASP A N 1
ATOM 771 C CA . ASP A 1 93 ? 62.884 10.118 -116.132 1.00 90.31 93 ASP A CA 1
ATOM 772 C C . ASP A 1 93 ? 63.128 10.115 -114.614 1.00 90.31 93 ASP A C 1
ATOM 774 O O . ASP A 1 93 ? 62.296 9.651 -113.832 1.00 90.31 93 ASP A O 1
ATOM 778 N N . CYS A 1 94 ? 64.262 10.656 -114.158 1.00 88.56 94 CYS A N 1
ATOM 779 C CA . CYS A 1 94 ? 64.556 10.779 -112.730 1.00 88.56 94 CYS A CA 1
ATOM 780 C C . CYS A 1 94 ? 63.556 11.688 -111.994 1.00 88.56 94 CYS A C 1
ATOM 782 O O . CYS A 1 94 ? 63.192 11.393 -110.855 1.00 88.56 94 CYS A O 1
ATOM 784 N N . LYS A 1 95 ? 63.099 12.782 -112.616 1.00 91.00 95 LYS A N 1
ATOM 785 C CA . LYS A 1 95 ? 62.096 13.688 -112.037 1.00 91.00 95 LYS A CA 1
ATOM 786 C C . LYS A 1 95 ? 60.710 13.059 -111.998 1.00 91.00 95 LYS A C 1
ATOM 788 O O . LYS A 1 95 ? 60.079 13.126 -110.952 1.00 91.00 95 LYS A O 1
ATOM 793 N N . ASP A 1 96 ? 60.279 12.397 -113.061 1.00 90.75 96 ASP A N 1
ATOM 794 C CA . ASP A 1 96 ? 58.975 11.740 -113.156 1.00 90.75 96 ASP A CA 1
ATOM 795 C C . ASP A 1 96 ? 58.883 10.548 -112.200 1.00 90.75 96 ASP A C 1
ATOM 797 O O . ASP A 1 96 ? 57.851 10.333 -111.566 1.00 90.75 96 ASP A O 1
ATOM 801 N N . ASN A 1 97 ? 59.981 9.810 -112.008 1.00 90.25 97 ASN A N 1
ATOM 802 C CA . ASN A 1 97 ? 60.061 8.796 -110.959 1.00 90.25 97 ASN A CA 1
ATOM 803 C C . ASN A 1 97 ? 60.021 9.418 -109.551 1.00 90.25 97 ASN A C 1
ATOM 805 O O . ASN A 1 97 ? 59.349 8.870 -108.679 1.00 90.25 97 ASN A O 1
ATOM 809 N N . VAL A 1 98 ? 60.664 10.568 -109.305 1.00 90.56 98 VAL A N 1
ATOM 810 C CA . VAL A 1 98 ? 60.523 11.287 -108.019 1.00 90.56 98 VAL A CA 1
ATOM 811 C C . VAL A 1 98 ? 59.097 11.813 -107.815 1.00 90.56 98 VAL A C 1
ATOM 813 O O . VAL A 1 98 ? 58.587 11.712 -106.703 1.00 90.56 98 VAL A O 1
ATOM 816 N N . ILE A 1 99 ? 58.434 12.315 -108.861 1.00 89.56 99 ILE A N 1
ATOM 817 C CA . ILE A 1 99 ? 57.036 12.767 -108.816 1.00 89.56 99 ILE A CA 1
ATOM 818 C C . ILE A 1 99 ? 56.123 11.597 -108.441 1.00 89.56 99 ILE A C 1
ATOM 820 O O . ILE A 1 99 ? 55.434 11.697 -107.432 1.00 89.56 99 ILE A O 1
ATOM 824 N N . LYS A 1 100 ? 56.212 10.453 -109.133 1.00 90.88 100 LYS A N 1
ATOM 825 C CA . LYS A 1 100 ? 55.437 9.240 -108.802 1.00 90.88 100 LYS A CA 1
ATOM 826 C C . LYS A 1 100 ? 55.666 8.769 -107.364 1.00 90.88 100 LYS A C 1
ATOM 828 O O . LYS A 1 100 ? 54.709 8.538 -106.637 1.00 90.88 100 LYS A O 1
ATOM 833 N N . ASN A 1 101 ? 56.921 8.714 -106.905 1.00 90.06 101 ASN A N 1
ATOM 834 C CA . ASN A 1 101 ? 57.240 8.356 -105.514 1.00 90.06 101 ASN A CA 1
ATOM 835 C C . ASN A 1 101 ? 56.652 9.354 -104.494 1.00 90.06 101 ASN A C 1
ATOM 837 O O . ASN A 1 101 ? 56.284 8.965 -103.384 1.00 90.06 101 ASN A O 1
ATOM 841 N N . LEU A 1 102 ? 56.564 10.644 -104.838 1.00 90.19 102 LEU A N 1
ATOM 842 C CA . LEU A 1 102 ? 55.901 11.647 -104.003 1.00 90.19 102 LEU A CA 1
ATOM 843 C C . LEU A 1 102 ? 54.377 11.488 -104.040 1.00 90.19 102 LEU A C 1
ATOM 845 O O . LEU A 1 102 ? 53.760 11.542 -102.982 1.00 90.19 102 LEU A O 1
ATOM 849 N N . GLU A 1 103 ? 53.775 11.248 -105.203 1.00 90.81 103 GLU A N 1
ATOM 850 C CA . GLU A 1 103 ? 52.336 11.006 -105.372 1.00 90.81 103 GLU A CA 1
ATOM 851 C C . GLU A 1 103 ? 51.879 9.752 -104.616 1.00 90.81 103 GLU A C 1
ATOM 853 O O . GLU A 1 103 ? 50.938 9.829 -103.829 1.00 90.81 103 GLU A O 1
ATOM 858 N N . GLU A 1 104 ? 52.593 8.630 -104.746 1.00 90.56 104 GLU A N 1
ATOM 859 C CA . GLU A 1 104 ? 52.354 7.398 -103.981 1.00 90.56 104 GLU A CA 1
ATOM 860 C C . GLU A 1 104 ? 52.483 7.637 -102.470 1.00 90.56 104 GLU A C 1
ATOM 862 O O . GLU A 1 104 ? 51.628 7.209 -101.689 1.00 90.56 104 GLU A O 1
ATOM 867 N N . LYS A 1 105 ? 53.505 8.387 -102.036 1.00 91.62 105 LYS A N 1
ATOM 868 C CA . LYS A 1 105 ? 53.680 8.771 -100.628 1.00 91.62 105 LYS A CA 1
ATOM 869 C C . LYS A 1 105 ? 52.561 9.691 -100.132 1.00 91.62 105 LYS A C 1
ATOM 871 O O . LYS A 1 105 ? 52.131 9.546 -98.989 1.00 91.62 105 LYS A O 1
ATOM 876 N N . HIS A 1 106 ? 52.090 10.629 -100.952 1.00 91.06 106 HIS A N 1
ATOM 877 C CA . HIS A 1 106 ? 50.971 11.512 -100.621 1.00 91.06 106 HIS A CA 1
ATOM 878 C C . HIS A 1 106 ? 49.649 10.738 -100.558 1.00 91.06 106 HIS A C 1
ATOM 880 O O . HIS A 1 106 ? 48.886 10.938 -99.617 1.00 91.06 106 HIS A O 1
ATOM 886 N N . PHE A 1 107 ? 49.411 9.802 -101.479 1.00 93.62 107 PHE A N 1
ATOM 887 C CA . PHE A 1 107 ? 48.258 8.905 -101.451 1.00 93.62 107 PHE A CA 1
ATOM 888 C C . PHE A 1 107 ? 48.264 8.010 -100.205 1.00 93.62 107 PHE A C 1
ATOM 890 O O . PHE A 1 107 ? 47.277 7.972 -99.473 1.00 93.62 107 PHE A O 1
ATOM 897 N N . LEU A 1 108 ? 49.390 7.350 -99.904 1.00 92.06 108 LEU A N 1
ATOM 898 C CA . LEU A 1 108 ? 49.537 6.521 -98.704 1.00 92.06 108 LEU A CA 1
ATOM 899 C C . LEU A 1 108 ? 49.365 7.346 -97.422 1.00 92.06 108 LEU A C 1
ATOM 901 O O . LEU A 1 108 ? 48.724 6.887 -96.478 1.00 92.06 108 LEU A O 1
ATOM 905 N N . ARG A 1 109 ? 49.889 8.577 -97.395 1.00 94.06 109 ARG A N 1
ATOM 906 C CA . ARG A 1 109 ? 49.694 9.511 -96.282 1.00 94.06 109 ARG A CA 1
ATOM 907 C C . ARG A 1 109 ? 48.214 9.846 -96.085 1.00 94.06 109 ARG A C 1
ATOM 909 O O . ARG A 1 109 ? 47.720 9.660 -94.980 1.00 94.06 109 ARG A O 1
ATOM 916 N N . LEU A 1 110 ? 47.510 10.270 -97.136 1.00 93.62 110 LEU A N 1
ATOM 917 C CA . LEU A 1 110 ? 46.076 10.582 -97.072 1.00 93.62 110 LEU A CA 1
ATOM 918 C C . LEU A 1 110 ? 45.246 9.352 -96.676 1.00 93.62 110 LEU A C 1
ATOM 920 O O . LEU A 1 110 ? 44.293 9.470 -95.913 1.00 93.62 110 LEU A O 1
ATOM 924 N N . HIS A 1 111 ? 45.617 8.158 -97.142 1.00 94.06 111 HIS A N 1
ATOM 925 C CA . HIS A 1 111 ? 44.965 6.910 -96.747 1.00 94.06 111 HIS A CA 1
ATOM 926 C C . HIS A 1 111 ? 45.146 6.606 -95.249 1.00 94.06 111 HIS A C 1
ATOM 928 O O . HIS A 1 111 ? 44.176 6.257 -94.578 1.00 94.06 111 HIS A O 1
ATOM 934 N N . LEU A 1 112 ? 46.353 6.795 -94.706 1.00 93.31 112 LEU A N 1
ATOM 935 C CA . LEU A 1 112 ? 46.630 6.633 -93.275 1.00 93.31 112 LEU A CA 1
ATOM 936 C C . LEU A 1 112 ? 45.953 7.715 -92.420 1.00 93.31 112 LEU A C 1
ATOM 938 O O . LEU A 1 112 ? 45.402 7.391 -91.372 1.00 93.31 112 LEU A O 1
ATOM 942 N N . GLU A 1 113 ? 45.946 8.973 -92.866 1.00 93.56 113 GLU A N 1
ATOM 943 C CA . GLU A 1 113 ? 45.252 10.079 -92.189 1.00 93.56 113 GLU A CA 1
ATOM 944 C C . GLU A 1 113 ? 43.733 9.818 -92.146 1.00 93.56 113 GLU A C 1
ATOM 946 O O . GLU A 1 113 ? 43.141 9.875 -91.068 1.00 93.56 113 GLU A O 1
ATOM 951 N N . ASN A 1 114 ? 43.131 9.367 -93.255 1.00 94.50 114 ASN A N 1
ATOM 952 C CA . ASN A 1 114 ? 41.735 8.916 -93.295 1.00 94.50 114 ASN A CA 1
ATOM 953 C C . ASN A 1 114 ? 41.463 7.748 -92.329 1.00 94.50 114 ASN A C 1
ATOM 955 O O . ASN A 1 114 ? 40.470 7.784 -91.610 1.00 94.50 114 ASN A O 1
ATOM 959 N N . ILE A 1 115 ? 42.330 6.726 -92.268 1.00 95.31 115 ILE A N 1
ATOM 960 C CA . ILE A 1 115 ? 42.176 5.594 -91.330 1.00 95.31 115 ILE A CA 1
ATOM 961 C C . ILE A 1 115 ? 42.235 6.065 -89.870 1.00 95.31 115 ILE A C 1
ATOM 963 O O . ILE A 1 115 ? 41.465 5.578 -89.040 1.00 95.31 115 ILE A O 1
ATOM 967 N N . VAL A 1 116 ? 43.120 7.011 -89.543 1.00 95.31 116 VAL A N 1
ATOM 968 C CA . VAL A 1 116 ? 43.221 7.584 -88.192 1.00 95.31 116 VAL A CA 1
ATOM 969 C C . VAL A 1 116 ? 41.971 8.394 -87.842 1.00 95.31 116 VAL A C 1
ATOM 971 O O . VAL A 1 116 ? 41.456 8.229 -86.737 1.00 95.31 116 VAL A O 1
ATOM 974 N N . GLU A 1 117 ? 41.427 9.194 -88.764 1.00 95.06 117 GLU A N 1
ATOM 975 C CA . GLU A 1 117 ? 40.140 9.873 -88.552 1.00 95.06 117 GLU A CA 1
ATOM 976 C C . GLU A 1 117 ? 38.987 8.884 -88.343 1.00 95.06 117 GLU A C 1
ATOM 978 O O . GLU A 1 117 ? 38.175 9.063 -87.435 1.00 95.06 117 GLU A O 1
ATOM 983 N N . ASP A 1 118 ? 38.927 7.817 -89.139 1.00 94.62 118 ASP A N 1
ATOM 984 C CA . ASP A 1 118 ? 37.899 6.780 -89.052 1.00 94.62 118 ASP A CA 1
ATOM 985 C C . ASP A 1 118 ? 37.948 6.024 -87.714 1.00 94.62 118 ASP A C 1
ATOM 987 O O . ASP A 1 118 ? 36.912 5.730 -87.114 1.00 94.62 118 ASP A O 1
ATOM 991 N N . LEU A 1 119 ? 39.154 5.708 -87.231 1.00 94.94 119 LEU A N 1
ATOM 992 C CA . LEU A 1 119 ? 39.377 5.094 -85.920 1.00 94.94 119 LEU A CA 1
ATOM 993 C C . LEU A 1 119 ? 39.062 6.067 -84.779 1.00 94.94 119 LEU A C 1
ATOM 995 O O . LEU A 1 119 ? 38.468 5.654 -83.784 1.00 94.94 119 LEU A O 1
ATOM 999 N N . TRP A 1 120 ? 39.401 7.350 -84.926 1.00 95.25 120 TRP A N 1
ATOM 1000 C CA . TRP A 1 120 ? 39.077 8.377 -83.937 1.00 95.25 120 TRP A CA 1
ATOM 1001 C C . TRP A 1 120 ? 37.567 8.597 -83.814 1.00 95.25 120 TRP A C 1
ATOM 1003 O O . TRP A 1 120 ? 37.054 8.614 -82.697 1.00 95.25 120 TRP A O 1
ATOM 1013 N N . ARG A 1 121 ? 36.836 8.666 -84.937 1.00 95.94 121 ARG A N 1
ATOM 1014 C CA . ARG A 1 121 ? 35.362 8.710 -84.958 1.00 95.94 121 ARG A CA 1
ATOM 1015 C C . ARG A 1 121 ? 34.771 7.506 -84.226 1.00 95.94 121 ARG A C 1
ATOM 1017 O O . ARG A 1 121 ? 34.067 7.695 -83.243 1.00 95.94 121 ARG A O 1
ATOM 1024 N N . LYS A 1 122 ? 35.166 6.282 -84.602 1.00 94.94 122 LYS A N 1
ATOM 1025 C CA . LYS A 1 122 ? 34.701 5.039 -83.953 1.00 94.94 122 LYS A CA 1
ATOM 1026 C C . LYS A 1 122 ? 35.007 5.009 -82.450 1.00 94.94 122 LYS A C 1
ATOM 1028 O O . LYS A 1 122 ? 34.186 4.530 -81.672 1.00 94.94 122 LYS A O 1
ATOM 1033 N N . PHE A 1 123 ? 36.158 5.530 -82.022 1.00 95.75 123 PHE A N 1
ATOM 1034 C CA . PHE A 1 123 ? 36.514 5.630 -80.605 1.00 95.75 123 PHE A CA 1
ATOM 1035 C C . PHE A 1 123 ? 35.644 6.648 -79.852 1.00 95.75 123 PHE A C 1
ATOM 1037 O O . PHE A 1 123 ? 35.161 6.341 -78.764 1.00 95.75 123 PHE A O 1
ATOM 1044 N N . GLN A 1 124 ? 35.388 7.822 -80.440 1.00 95.56 124 GLN A N 1
ATOM 1045 C CA . GLN A 1 124 ? 34.474 8.823 -79.880 1.00 95.56 124 GLN A CA 1
ATOM 1046 C C . GLN A 1 124 ? 33.028 8.307 -79.823 1.00 95.56 124 GLN A C 1
ATOM 1048 O O . GLN A 1 124 ? 32.376 8.464 -78.794 1.00 95.56 124 GLN A O 1
ATOM 1053 N N . ASP A 1 125 ? 32.552 7.618 -80.863 1.00 94.88 125 ASP A N 1
ATOM 1054 C CA . ASP A 1 125 ? 31.225 6.993 -80.893 1.00 94.88 125 ASP A CA 1
ATOM 1055 C C . ASP A 1 125 ? 31.083 5.925 -79.795 1.00 94.88 125 ASP A C 1
ATOM 1057 O O . ASP A 1 125 ? 30.081 5.897 -79.083 1.00 94.88 125 ASP A O 1
ATOM 1061 N N . VAL A 1 126 ? 32.093 5.066 -79.597 1.00 95.06 126 VAL A N 1
ATOM 1062 C CA . VAL A 1 126 ? 32.090 4.053 -78.524 1.00 95.06 126 VAL A CA 1
ATOM 1063 C C . VAL A 1 126 ? 32.156 4.693 -77.134 1.00 95.06 126 VAL A C 1
ATOM 1065 O O . VAL A 1 126 ? 31.396 4.282 -76.257 1.00 95.06 126 VAL A O 1
ATOM 1068 N N . LEU A 1 127 ? 33.007 5.705 -76.920 1.00 94.25 127 LEU A N 1
ATOM 1069 C CA . LEU A 1 127 ? 33.067 6.434 -75.647 1.00 94.25 127 LEU A CA 1
ATOM 1070 C C . LEU A 1 127 ? 31.748 7.140 -75.332 1.00 94.25 127 LEU A C 1
ATOM 1072 O O . LEU A 1 127 ? 31.276 7.065 -74.196 1.00 94.25 127 LEU A O 1
ATOM 1076 N N . LYS A 1 128 ? 31.139 7.790 -76.328 1.00 94.75 128 LYS A N 1
ATOM 1077 C CA . LYS A 1 128 ? 29.839 8.436 -76.178 1.00 94.75 128 LYS A CA 1
ATOM 1078 C C . LYS A 1 128 ? 28.766 7.404 -75.845 1.00 94.75 128 LYS A C 1
ATOM 1080 O O . LYS A 1 128 ? 28.153 7.510 -74.795 1.00 94.75 128 LYS A O 1
ATOM 1085 N N . ASN A 1 129 ? 28.611 6.359 -76.658 1.00 93.38 129 ASN A N 1
ATOM 1086 C CA . ASN A 1 129 ? 27.611 5.314 -76.425 1.00 93.38 129 ASN A CA 1
ATOM 1087 C C . ASN A 1 129 ? 27.777 4.632 -75.054 1.00 93.38 129 ASN A C 1
ATOM 1089 O O . ASN A 1 129 ? 26.782 4.303 -74.415 1.00 93.38 129 ASN A O 1
ATOM 1093 N N . TYR A 1 130 ? 29.012 4.441 -74.572 1.00 93.75 130 TYR A N 1
ATOM 1094 C CA . TYR A 1 130 ? 29.268 3.948 -73.215 1.00 93.75 130 TYR A CA 1
ATOM 1095 C C . TYR A 1 130 ? 28.867 4.967 -72.135 1.00 93.75 130 TYR A C 1
ATOM 1097 O O . TYR A 1 130 ? 28.298 4.581 -71.113 1.00 93.75 130 TYR A O 1
ATOM 1105 N N . THR A 1 131 ? 29.143 6.255 -72.348 1.00 93.56 131 THR A N 1
ATOM 1106 C CA . THR A 1 131 ? 28.775 7.334 -71.418 1.00 93.56 131 THR A CA 1
ATOM 1107 C C . THR A 1 131 ? 27.257 7.475 -71.347 1.00 93.56 131 THR A C 1
ATOM 1109 O O . THR A 1 131 ? 26.692 7.254 -70.280 1.00 93.56 131 THR A O 1
ATOM 1112 N N . ASP A 1 132 ? 26.594 7.692 -72.484 1.00 91.56 132 ASP A N 1
ATOM 1113 C CA . ASP A 1 132 ? 25.138 7.790 -72.621 1.00 91.56 132 ASP A CA 1
ATOM 1114 C C . ASP A 1 132 ? 24.427 6.569 -71.983 1.00 91.56 132 ASP A C 1
ATOM 1116 O O . ASP A 1 132 ? 23.438 6.719 -71.270 1.00 91.56 132 ASP A O 1
ATOM 1120 N N . ALA A 1 133 ? 24.954 5.348 -72.168 1.00 91.19 133 ALA A N 1
ATOM 1121 C CA . ALA A 1 133 ? 24.375 4.122 -71.602 1.00 91.19 133 ALA A CA 1
ATOM 1122 C C . ALA A 1 133 ? 24.684 3.874 -70.110 1.00 91.19 133 ALA A C 1
ATOM 1124 O O . ALA A 1 133 ? 24.082 2.980 -69.504 1.00 91.19 133 ALA A O 1
ATOM 1125 N N . THR A 1 134 ? 25.623 4.609 -69.501 1.00 93.19 134 THR A N 1
ATOM 1126 C CA . THR A 1 134 ? 25.998 4.435 -68.083 1.00 93.19 134 THR A CA 1
ATOM 1127 C C . THR A 1 134 ? 25.716 5.649 -67.202 1.00 93.19 134 THR A C 1
ATOM 1129 O O . THR A 1 134 ? 25.602 5.468 -65.989 1.00 93.19 134 THR A O 1
ATOM 1132 N N . GLU A 1 135 ? 25.526 6.845 -67.765 1.00 93.31 135 GLU A N 1
ATOM 1133 C CA . GLU A 1 135 ? 25.254 8.082 -67.026 1.00 93.31 135 GLU A CA 1
ATOM 1134 C C . GLU A 1 135 ? 23.955 7.992 -66.215 1.00 93.31 135 GLU A C 1
ATOM 1136 O O . GLU A 1 135 ? 24.003 8.137 -64.993 1.00 93.31 135 GLU A O 1
ATOM 1141 N N . ASP A 1 136 ? 22.832 7.618 -66.840 1.00 91.50 136 ASP A N 1
ATOM 1142 C CA . ASP A 1 136 ? 21.546 7.405 -66.151 1.00 91.50 136 ASP A CA 1
ATOM 1143 C C . ASP A 1 136 ? 21.677 6.409 -64.987 1.00 91.50 136 ASP A C 1
ATOM 1145 O O . ASP A 1 136 ? 21.167 6.628 -63.884 1.00 91.50 136 ASP A O 1
ATOM 1149 N N . ARG A 1 137 ? 22.404 5.305 -65.205 1.00 92.69 137 ARG A N 1
ATOM 1150 C CA . ARG A 1 137 ? 22.617 4.267 -64.187 1.00 92.69 137 ARG A CA 1
ATOM 1151 C C . ARG A 1 137 ? 23.514 4.761 -63.050 1.00 92.69 137 ARG A C 1
ATOM 1153 O O . ARG A 1 137 ? 23.281 4.397 -61.897 1.00 92.69 137 ARG A O 1
ATOM 1160 N N . LYS A 1 138 ? 24.519 5.581 -63.360 1.00 93.62 138 LYS A N 1
ATOM 1161 C CA . LYS A 1 138 ? 25.427 6.199 -62.390 1.00 93.62 138 LYS A CA 1
ATOM 1162 C C . LYS A 1 138 ? 24.694 7.246 -61.548 1.00 93.62 138 LYS A C 1
ATOM 1164 O O . LYS A 1 138 ? 24.748 7.164 -60.326 1.00 93.62 138 LYS A O 1
ATOM 1169 N N . ALA A 1 139 ? 23.930 8.145 -62.168 1.00 93.62 139 ALA A N 1
ATOM 1170 C CA . ALA A 1 139 ? 23.099 9.127 -61.472 1.00 93.62 139 ALA A CA 1
ATOM 1171 C C . ALA A 1 139 ? 22.020 8.453 -60.599 1.00 93.62 139 ALA A C 1
ATOM 1173 O O . ALA A 1 139 ? 21.797 8.837 -59.446 1.00 93.62 139 ALA A O 1
ATOM 1174 N N . ALA A 1 140 ? 21.386 7.384 -61.095 1.00 94.00 140 ALA A N 1
ATOM 1175 C CA . ALA A 1 140 ? 20.472 6.569 -60.298 1.00 94.00 140 ALA A CA 1
ATOM 1176 C C . ALA A 1 140 ? 21.176 5.933 -59.083 1.00 94.00 140 ALA A C 1
ATOM 1178 O O . ALA A 1 140 ? 20.639 5.981 -57.977 1.00 94.00 140 ALA A O 1
ATOM 1179 N N . PHE A 1 141 ? 22.388 5.394 -59.254 1.00 95.38 141 PHE A N 1
ATOM 1180 C CA . PHE A 1 141 ? 23.182 4.855 -58.147 1.00 95.38 141 PHE A CA 1
ATOM 1181 C C . PHE A 1 141 ? 23.565 5.934 -57.123 1.00 95.38 141 PHE A C 1
ATOM 1183 O O . PHE A 1 141 ? 23.326 5.741 -55.935 1.00 95.38 141 PHE A O 1
ATOM 1190 N N . GLU A 1 142 ? 24.079 7.086 -57.556 1.00 95.62 142 GLU A N 1
ATOM 1191 C CA . GLU A 1 142 ? 24.473 8.191 -56.670 1.00 95.62 142 GLU A CA 1
ATOM 1192 C C . GLU A 1 142 ? 23.272 8.739 -55.877 1.00 95.62 142 GLU A C 1
ATOM 1194 O O . GLU A 1 142 ? 23.353 8.934 -54.660 1.00 95.62 142 GLU A O 1
ATOM 1199 N N . THR A 1 143 ? 22.105 8.902 -56.515 1.00 95.94 143 THR A N 1
ATOM 1200 C CA . THR A 1 143 ? 20.885 9.328 -55.803 1.00 95.94 143 THR A CA 1
ATOM 1201 C C . THR A 1 143 ? 20.334 8.263 -54.851 1.00 95.94 143 THR A C 1
ATOM 1203 O O . THR A 1 143 ? 19.691 8.626 -53.864 1.00 95.94 143 THR A O 1
ATOM 1206 N N . LEU A 1 144 ? 20.572 6.971 -55.103 1.00 96.44 144 LEU A N 1
ATOM 1207 C CA . LEU A 1 144 ? 20.254 5.890 -54.166 1.00 96.44 144 LEU A CA 1
ATOM 1208 C C . LEU A 1 144 ? 21.248 5.844 -53.001 1.00 96.44 144 LEU A C 1
ATOM 1210 O O . LEU A 1 144 ? 20.809 5.763 -51.860 1.00 96.44 144 LEU A O 1
ATOM 1214 N N . GLN A 1 145 ? 22.549 5.997 -53.253 1.00 97.31 145 GLN A N 1
ATOM 1215 C CA . GLN A 1 145 ? 23.594 6.041 -52.226 1.00 97.31 145 GLN A CA 1
ATOM 1216 C C . GLN A 1 145 ? 23.354 7.182 -51.223 1.00 97.31 145 GLN A C 1
ATOM 1218 O O . GLN A 1 145 ? 23.408 6.972 -50.013 1.00 97.31 145 GLN A O 1
ATOM 1223 N N . VAL A 1 146 ? 22.992 8.376 -51.706 1.00 96.88 146 VAL A N 1
ATOM 1224 C CA . VAL A 1 146 ? 22.653 9.529 -50.849 1.00 96.88 146 VAL A CA 1
ATOM 1225 C C . VAL A 1 146 ? 21.343 9.322 -50.069 1.00 96.88 146 VAL A C 1
ATOM 1227 O O . VAL A 1 146 ? 21.171 9.905 -48.996 1.00 96.88 146 VAL A O 1
ATOM 1230 N N . LYS A 1 147 ? 20.401 8.508 -50.568 1.00 96.88 147 LYS A N 1
ATOM 1231 C CA . LYS A 1 147 ? 19.184 8.126 -49.824 1.00 96.88 147 LYS A CA 1
ATOM 1232 C C . LYS A 1 147 ? 19.492 7.072 -48.761 1.00 96.88 147 LYS A C 1
ATOM 1234 O O . LYS A 1 147 ? 19.026 7.217 -47.634 1.00 96.88 147 LYS A O 1
ATOM 1239 N N . ASP A 1 148 ? 20.296 6.070 -49.102 1.00 97.00 148 ASP A N 1
ATOM 1240 C CA . ASP A 1 148 ? 20.737 5.011 -48.196 1.00 97.00 148 ASP A CA 1
ATOM 1241 C C . ASP A 1 148 ? 21.500 5.600 -47.001 1.00 97.00 148 ASP A C 1
ATOM 1243 O O . ASP A 1 148 ? 21.081 5.415 -45.860 1.00 97.00 148 ASP A O 1
ATOM 1247 N N . GLU A 1 149 ? 22.505 6.448 -47.253 1.00 97.12 149 GLU A N 1
ATOM 1248 C CA . GLU A 1 149 ? 23.300 7.110 -46.210 1.00 97.12 149 GLU A CA 1
ATOM 1249 C C . GLU A 1 149 ? 22.438 7.975 -45.266 1.00 97.12 149 GLU A C 1
ATOM 1251 O O . GLU A 1 149 ? 22.657 7.991 -44.051 1.00 97.12 149 GLU A O 1
ATOM 1256 N N . LYS A 1 150 ? 21.424 8.674 -45.800 1.00 96.81 150 LYS A N 1
ATOM 1257 C CA . LYS A 1 150 ? 20.449 9.425 -44.989 1.00 96.81 150 LYS A CA 1
ATOM 1258 C C . LYS A 1 150 ? 19.592 8.486 -44.146 1.00 96.81 150 LYS A C 1
ATOM 1260 O O . LYS A 1 150 ? 19.504 8.680 -42.936 1.00 96.81 150 LYS A O 1
ATOM 1265 N N . SER A 1 151 ? 19.027 7.446 -44.757 1.00 96.06 151 SER A N 1
ATOM 1266 C CA . SER A 1 151 ? 18.180 6.478 -44.055 1.00 96.06 151 SER A CA 1
ATOM 1267 C C . SER A 1 151 ? 18.946 5.723 -42.961 1.00 96.06 151 SER A C 1
ATOM 1269 O O . SER A 1 151 ? 18.422 5.541 -41.869 1.00 96.06 151 SER A O 1
ATOM 1271 N N . SER A 1 152 ? 20.220 5.391 -43.189 1.00 97.06 152 SER A N 1
ATOM 1272 C CA . SER A 1 152 ? 21.114 4.771 -42.207 1.00 97.06 152 SER A CA 1
ATOM 1273 C C . SER A 1 152 ? 21.350 5.680 -40.992 1.00 97.06 152 SER A C 1
ATOM 1275 O O . SER A 1 152 ? 21.181 5.249 -39.849 1.00 97.06 152 SER A O 1
ATOM 1277 N N . LYS A 1 153 ? 21.624 6.976 -41.214 1.00 97.19 153 LYS A N 1
ATOM 1278 C CA . LYS A 1 153 ? 21.742 7.982 -40.138 1.00 97.19 153 LYS A CA 1
ATOM 1279 C C . LYS A 1 153 ? 20.425 8.172 -39.377 1.00 97.19 153 LYS A C 1
ATOM 1281 O O . LYS A 1 153 ? 20.433 8.274 -38.151 1.00 97.19 153 LYS A O 1
ATOM 1286 N N . GLU A 1 154 ? 19.290 8.186 -40.074 1.00 97.69 154 GLU A N 1
ATOM 1287 C CA . GLU A 1 154 ? 17.965 8.263 -39.450 1.00 97.69 154 GLU A CA 1
ATOM 1288 C C . GLU A 1 154 ? 17.663 7.017 -38.603 1.00 97.69 154 GLU A C 1
ATOM 1290 O O . GLU A 1 154 ? 17.245 7.155 -37.452 1.00 97.69 154 GLU A O 1
ATOM 1295 N N . ILE A 1 155 ? 17.947 5.813 -39.110 1.00 97.81 155 ILE A N 1
ATOM 1296 C CA . ILE A 1 155 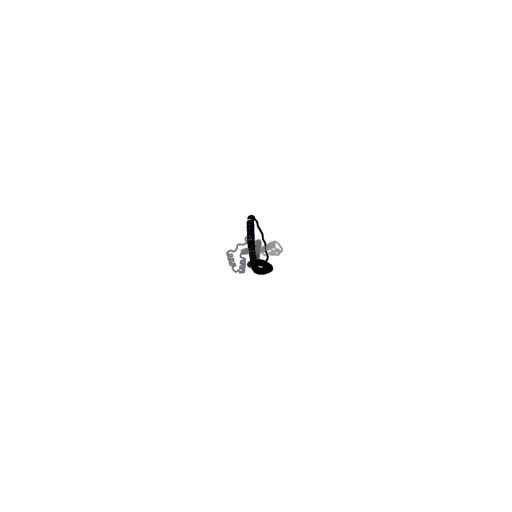? 17.821 4.545 -38.376 1.00 97.81 155 ILE A CA 1
ATOM 1297 C C . ILE A 1 155 ? 18.700 4.563 -37.122 1.00 97.81 155 ILE A C 1
ATOM 1299 O O . ILE A 1 155 ? 18.212 4.227 -36.044 1.00 97.81 155 ILE A O 1
ATOM 1303 N N . GLU A 1 156 ? 19.955 5.010 -37.210 1.00 97.44 156 GLU A N 1
ATOM 1304 C CA . GLU A 1 156 ? 20.852 5.096 -36.051 1.00 97.44 156 GLU A CA 1
ATOM 1305 C C . GLU A 1 156 ? 20.302 6.048 -34.966 1.00 97.44 156 GLU A C 1
ATOM 1307 O O . GLU A 1 156 ? 20.316 5.728 -33.772 1.00 97.44 156 GLU A O 1
ATOM 1312 N N . VAL A 1 157 ? 19.744 7.197 -35.369 1.00 97.44 157 VAL A N 1
ATOM 1313 C CA . VAL A 1 157 ? 19.090 8.152 -34.459 1.00 97.44 157 VAL A CA 1
ATOM 1314 C C . VAL A 1 157 ? 17.821 7.561 -33.834 1.00 97.44 157 VAL A C 1
ATOM 1316 O O . VAL A 1 157 ? 17.621 7.706 -32.623 1.00 97.44 157 VAL A O 1
ATOM 1319 N N . GLN A 1 158 ? 16.979 6.862 -34.604 1.00 97.56 158 GLN A N 1
ATOM 1320 C CA . GLN A 1 158 ? 15.778 6.221 -34.056 1.00 97.56 158 GLN A CA 1
ATOM 1321 C C . GLN A 1 158 ? 16.128 5.045 -33.134 1.00 97.56 158 GLN A C 1
ATOM 1323 O O . GLN A 1 158 ? 15.521 4.936 -32.074 1.00 97.56 158 GLN A O 1
ATOM 1328 N N . MET A 1 159 ? 17.142 4.229 -33.442 1.00 97.50 159 MET A N 1
ATOM 1329 C CA . MET A 1 159 ? 17.627 3.168 -32.545 1.00 97.50 159 MET A CA 1
ATOM 1330 C C . MET A 1 159 ? 18.104 3.747 -31.204 1.00 97.50 159 MET A C 1
ATOM 1332 O O . MET A 1 159 ? 17.663 3.304 -30.143 1.00 97.50 159 MET A O 1
ATOM 1336 N N . LYS A 1 160 ? 18.911 4.820 -31.229 1.00 97.75 160 LYS A N 1
ATOM 1337 C CA . LYS A 1 160 ? 19.343 5.543 -30.015 1.00 97.75 160 LYS A CA 1
ATOM 1338 C C . LYS A 1 160 ? 18.166 6.144 -29.231 1.00 97.75 160 LYS A C 1
ATOM 1340 O O . LYS A 1 160 ? 18.241 6.257 -28.006 1.00 97.75 160 LYS A O 1
ATOM 1345 N N . LYS A 1 161 ? 17.076 6.534 -29.903 1.00 98.25 161 LYS A N 1
ATOM 1346 C CA . LYS A 1 161 ? 15.837 7.020 -29.269 1.00 98.25 161 LYS A CA 1
ATOM 1347 C C . LYS A 1 161 ? 15.012 5.879 -28.661 1.00 98.25 161 LYS A C 1
ATOM 1349 O O . LYS A 1 161 ? 14.521 6.028 -27.545 1.00 98.25 161 LYS A O 1
ATOM 1354 N N . ILE A 1 162 ? 14.891 4.751 -29.361 1.00 98.06 162 ILE A N 1
ATOM 1355 C CA . ILE A 1 162 ? 14.194 3.542 -28.903 1.00 98.06 162 ILE A CA 1
ATOM 1356 C C . ILE A 1 162 ? 14.869 2.991 -27.645 1.00 98.06 162 ILE A C 1
ATOM 1358 O O . ILE A 1 162 ? 14.169 2.771 -26.660 1.00 98.06 162 ILE A O 1
ATOM 1362 N N . GLN A 1 163 ? 16.202 2.876 -27.628 1.00 98.12 163 GLN A N 1
ATOM 1363 C CA . GLN A 1 163 ? 16.946 2.427 -26.446 1.00 98.12 163 GLN A CA 1
ATOM 1364 C C . GLN A 1 163 ? 16.647 3.311 -25.227 1.00 98.12 163 GLN A C 1
ATOM 1366 O O . GLN A 1 163 ? 16.177 2.813 -24.211 1.00 98.12 163 GLN A O 1
ATOM 1371 N N . LYS A 1 164 ? 16.777 4.641 -25.354 1.00 97.88 164 LYS A N 1
ATOM 1372 C CA . LYS A 1 164 ? 16.469 5.585 -24.260 1.00 97.88 164 LYS A CA 1
ATOM 1373 C C . LYS A 1 164 ? 15.034 5.459 -23.733 1.00 97.88 164 LYS A C 1
ATOM 1375 O O . LYS A 1 164 ? 14.800 5.645 -22.540 1.00 97.88 164 LYS A O 1
ATOM 1380 N N . LEU A 1 165 ? 14.068 5.154 -24.604 1.00 98.00 165 LEU A N 1
ATOM 1381 C CA . LEU A 1 165 ? 12.681 4.906 -24.203 1.00 98.00 165 LEU A CA 1
ATOM 1382 C C . LEU A 1 165 ? 12.519 3.545 -23.508 1.00 98.00 165 LEU A C 1
ATOM 1384 O O . LEU A 1 165 ? 11.803 3.464 -22.513 1.00 98.00 165 LEU A O 1
ATOM 1388 N N . GLN A 1 166 ? 13.204 2.496 -23.968 1.00 98.12 166 GLN A N 1
ATOM 1389 C CA . GLN A 1 166 ? 13.236 1.182 -23.313 1.00 98.12 166 GLN A CA 1
ATOM 1390 C C . GLN A 1 166 ? 13.891 1.252 -21.924 1.00 98.12 166 GLN A C 1
ATOM 1392 O O . GLN A 1 166 ? 13.351 0.687 -20.968 1.00 98.12 166 GLN A O 1
ATOM 1397 N N . ASP A 1 167 ? 14.983 2.004 -21.779 1.00 98.25 167 ASP A N 1
ATOM 1398 C CA . ASP A 1 167 ? 15.655 2.262 -20.502 1.00 98.25 167 ASP A CA 1
ATOM 1399 C C . ASP A 1 167 ? 14.706 2.991 -19.534 1.00 98.25 167 ASP A C 1
ATOM 1401 O O . ASP A 1 167 ? 14.481 2.544 -18.407 1.00 98.25 167 ASP A O 1
ATOM 1405 N N . ALA A 1 168 ? 14.060 4.071 -19.995 1.00 98.19 168 ALA A N 1
ATOM 1406 C CA . ALA A 1 168 ? 13.088 4.834 -19.210 1.00 98.19 168 ALA A CA 1
ATOM 1407 C C . ALA A 1 168 ? 11.855 4.005 -18.802 1.00 98.19 168 ALA A C 1
ATOM 1409 O O . ALA A 1 168 ? 11.392 4.108 -17.663 1.00 98.19 168 ALA A O 1
ATOM 1410 N N . ILE A 1 169 ? 11.340 3.149 -19.692 1.00 98.31 169 ILE A N 1
ATOM 1411 C CA . ILE A 1 169 ? 10.272 2.184 -19.383 1.00 98.31 169 ILE A CA 1
ATOM 1412 C C . ILE A 1 169 ? 10.742 1.179 -18.324 1.00 98.31 169 ILE A C 1
ATOM 1414 O O . ILE A 1 169 ? 9.988 0.877 -17.400 1.00 98.31 169 ILE A O 1
ATOM 1418 N N . THR A 1 170 ? 11.976 0.683 -18.417 1.00 98.38 170 THR A N 1
ATOM 1419 C CA . THR A 1 170 ? 12.535 -0.301 -17.476 1.00 98.38 170 THR A CA 1
ATOM 1420 C C . THR A 1 170 ? 12.719 0.301 -16.083 1.00 98.38 170 THR A C 1
ATOM 1422 O O . THR A 1 170 ? 12.254 -0.275 -15.099 1.00 98.38 170 THR A O 1
ATOM 1425 N N . ILE A 1 171 ? 13.276 1.514 -15.995 1.00 98.25 171 ILE A N 1
ATOM 1426 C CA . ILE A 1 171 ? 13.379 2.288 -14.747 1.00 98.25 171 ILE A CA 1
ATOM 1427 C C . ILE A 1 171 ? 11.986 2.548 -14.153 1.00 98.25 171 ILE A C 1
ATOM 1429 O O . ILE A 1 171 ? 11.786 2.395 -12.947 1.00 98.25 171 ILE A O 1
ATOM 1433 N N . SER A 1 172 ? 11.004 2.906 -14.986 1.00 97.94 172 SER A N 1
ATOM 1434 C CA . SER A 1 172 ? 9.639 3.203 -14.527 1.00 97.94 172 SER A CA 1
ATOM 1435 C C . SER A 1 172 ? 8.924 1.954 -14.004 1.00 97.94 172 SER A C 1
ATOM 1437 O O . SER A 1 172 ? 8.308 2.009 -12.943 1.00 97.94 172 SER A O 1
ATOM 1439 N N . LYS A 1 173 ? 9.069 0.805 -14.681 1.00 98.31 173 LYS A N 1
ATOM 1440 C CA . LYS A 1 173 ? 8.595 -0.503 -14.189 1.00 98.31 173 LYS A CA 1
ATOM 1441 C C . LYS A 1 173 ? 9.250 -0.880 -12.858 1.00 98.31 173 LYS A C 1
ATOM 1443 O O . LYS A 1 173 ? 8.551 -1.336 -11.958 1.00 98.31 173 LYS A O 1
ATOM 1448 N N . GLY A 1 174 ? 10.554 -0.634 -12.707 1.00 98.12 174 GLY A N 1
ATOM 1449 C CA . GLY A 1 174 ? 11.274 -0.830 -11.446 1.00 98.12 174 GLY A CA 1
ATOM 1450 C C . GLY A 1 174 ? 10.689 -0.001 -10.297 1.00 98.12 174 GLY A C 1
ATOM 1451 O O . GLY A 1 174 ? 10.391 -0.551 -9.241 1.00 98.12 174 GLY A O 1
ATOM 1452 N N . LYS A 1 175 ? 10.434 1.296 -10.521 1.00 98.44 175 LYS A N 1
ATOM 1453 C CA . LYS A 1 175 ? 9.784 2.175 -9.530 1.00 98.44 175 LYS A CA 1
ATOM 1454 C C . LYS A 1 175 ? 8.369 1.718 -9.167 1.00 98.44 175 LYS A C 1
ATOM 1456 O O . LYS A 1 175 ? 8.032 1.687 -7.990 1.00 98.44 175 LYS A O 1
ATOM 1461 N N . ILE A 1 176 ? 7.561 1.320 -10.153 1.00 98.19 176 ILE A N 1
ATOM 1462 C CA . ILE A 1 176 ? 6.203 0.794 -9.922 1.00 98.19 176 ILE A CA 1
ATOM 1463 C C . ILE A 1 176 ? 6.250 -0.484 -9.070 1.00 98.19 176 ILE A C 1
ATOM 1465 O O . ILE A 1 176 ? 5.475 -0.616 -8.129 1.00 98.19 176 ILE A O 1
ATOM 1469 N N . MET A 1 177 ? 7.182 -1.400 -9.352 1.00 98.25 177 MET A N 1
ATOM 1470 C CA . MET A 1 177 ? 7.366 -2.630 -8.574 1.00 98.25 177 MET A CA 1
ATOM 1471 C C . MET A 1 177 ? 7.792 -2.346 -7.125 1.00 98.25 177 MET A C 1
ATOM 1473 O O . MET A 1 177 ? 7.283 -2.986 -6.206 1.00 98.25 177 MET A O 1
ATOM 1477 N N . ILE A 1 178 ? 8.693 -1.380 -6.915 1.00 97.81 178 ILE A N 1
ATOM 1478 C CA . ILE A 1 178 ? 9.127 -0.948 -5.578 1.00 97.81 178 ILE A CA 1
ATOM 1479 C C . ILE A 1 178 ? 7.942 -0.357 -4.802 1.00 97.81 178 ILE A C 1
ATOM 1481 O O . ILE A 1 178 ? 7.607 -0.880 -3.744 1.00 97.81 178 ILE A O 1
ATOM 1485 N N . HIS A 1 179 ? 7.233 0.627 -5.365 1.00 98.06 179 HIS A N 1
ATOM 1486 C CA . HIS A 1 179 ? 6.086 1.253 -4.700 1.00 98.06 179 HIS A CA 1
ATOM 1487 C C . HIS A 1 179 ? 4.906 0.293 -4.466 1.00 98.06 179 HIS A C 1
ATOM 1489 O O . HIS A 1 179 ? 4.218 0.417 -3.455 1.00 98.06 179 HIS A O 1
ATOM 1495 N N . SER A 1 180 ? 4.680 -0.693 -5.348 1.00 97.88 180 SER A N 1
ATOM 1496 C CA . SER A 1 180 ? 3.688 -1.755 -5.107 1.00 97.88 180 SER A CA 1
ATOM 1497 C C . SER A 1 180 ? 4.052 -2.560 -3.863 1.00 97.88 180 SER A C 1
ATOM 1499 O O . SER A 1 180 ? 3.214 -2.750 -2.988 1.00 97.88 180 SER A O 1
ATOM 1501 N N . ARG A 1 181 ? 5.321 -2.973 -3.741 1.00 97.88 181 ARG A N 1
ATOM 1502 C CA . ARG A 1 181 ? 5.806 -3.740 -2.590 1.00 97.88 181 ARG A CA 1
ATOM 1503 C C . ARG A 1 181 ? 5.784 -2.927 -1.294 1.00 97.88 181 ARG A C 1
ATOM 1505 O O . ARG A 1 181 ? 5.317 -3.437 -0.281 1.00 97.88 181 ARG A O 1
ATOM 1512 N N . GLU A 1 182 ? 6.260 -1.684 -1.331 1.00 97.69 182 GLU A N 1
ATOM 1513 C CA . GLU A 1 182 ? 6.205 -0.752 -0.196 1.00 97.69 182 GLU A CA 1
ATOM 1514 C C . GLU A 1 182 ? 4.759 -0.598 0.293 1.00 97.69 182 GLU A C 1
ATOM 1516 O O . GLU A 1 182 ? 4.476 -0.827 1.467 1.00 97.69 182 GLU A O 1
ATOM 1521 N N . SER A 1 183 ? 3.820 -0.334 -0.623 1.00 96.88 183 SER A N 1
ATOM 1522 C CA . SER A 1 183 ? 2.403 -0.204 -0.282 1.00 96.88 183 SER A CA 1
ATOM 1523 C C . SER A 1 183 ? 1.786 -1.516 0.215 1.00 96.88 183 SER A C 1
ATOM 1525 O O . SER A 1 183 ? 0.975 -1.496 1.140 1.00 96.88 183 SER A O 1
ATOM 1527 N N . GLU A 1 184 ? 2.151 -2.672 -0.345 1.00 97.81 184 GLU A N 1
ATOM 1528 C CA . GLU A 1 184 ? 1.687 -3.980 0.135 1.00 97.81 184 GLU A CA 1
ATOM 1529 C C . GLU A 1 184 ? 2.147 -4.271 1.568 1.00 97.81 184 GLU A C 1
ATOM 1531 O O . GLU A 1 184 ? 1.343 -4.752 2.373 1.00 97.81 184 GLU A O 1
ATOM 1536 N N . ASP A 1 185 ? 3.401 -3.956 1.901 1.00 97.50 185 ASP A N 1
ATOM 1537 C CA . ASP A 1 185 ? 3.959 -4.158 3.237 1.00 97.50 185 ASP A CA 1
ATOM 1538 C C . ASP A 1 185 ? 3.431 -3.117 4.246 1.00 97.50 185 ASP A C 1
ATOM 1540 O O . ASP A 1 185 ? 3.015 -3.508 5.337 1.00 97.50 185 ASP A O 1
ATOM 1544 N N . GLU A 1 186 ? 3.277 -1.837 3.884 1.00 97.69 186 GLU A N 1
ATOM 1545 C CA . GLU A 1 186 ? 2.557 -0.845 4.711 1.00 97.69 186 GLU A CA 1
ATOM 1546 C C . GLU A 1 186 ? 1.113 -1.286 5.005 1.00 97.69 186 GLU A C 1
ATOM 1548 O O . GLU A 1 186 ? 0.673 -1.313 6.159 1.00 97.69 186 GLU A O 1
ATOM 1553 N N . ASN A 1 187 ? 0.376 -1.721 3.976 1.00 97.69 187 ASN A N 1
ATOM 1554 C CA . ASN A 1 187 ? -0.971 -2.270 4.141 1.00 97.69 187 ASN A CA 1
ATOM 1555 C C . ASN A 1 187 ? -0.981 -3.542 5.008 1.00 97.69 187 ASN A C 1
ATOM 1557 O O . ASN A 1 187 ? -1.986 -3.822 5.664 1.00 97.69 187 ASN A O 1
ATOM 1561 N N . ARG A 1 188 ? 0.105 -4.326 5.030 1.00 97.88 188 ARG A N 1
ATOM 1562 C CA . ARG A 1 188 ? 0.268 -5.497 5.906 1.00 97.88 188 ARG A CA 1
ATOM 1563 C C . ARG A 1 188 ? 0.392 -5.067 7.369 1.00 97.88 188 ARG A C 1
ATOM 1565 O O . ARG A 1 188 ? -0.348 -5.592 8.200 1.00 97.88 188 ARG A O 1
ATOM 1572 N N . TYR A 1 189 ? 1.244 -4.085 7.673 1.00 97.62 189 TYR A N 1
ATOM 1573 C CA . TYR A 1 189 ? 1.381 -3.524 9.024 1.00 97.62 189 TYR A CA 1
ATOM 1574 C C . TYR A 1 189 ? 0.059 -2.924 9.525 1.00 97.62 189 TYR A C 1
ATOM 1576 O O . TYR A 1 189 ? -0.445 -3.342 10.566 1.00 97.62 189 TYR A O 1
ATOM 1584 N N . ILE A 1 190 ? -0.583 -2.058 8.732 1.00 97.88 190 ILE A N 1
ATOM 1585 C CA . ILE A 1 190 ? -1.857 -1.411 9.100 1.00 97.88 190 ILE A CA 1
ATOM 1586 C C . ILE A 1 190 ? -2.974 -2.445 9.351 1.00 97.88 190 ILE A C 1
ATOM 1588 O O . ILE A 1 190 ? -3.796 -2.268 10.254 1.00 97.88 190 ILE A O 1
ATOM 1592 N N . ARG A 1 191 ? -3.018 -3.552 8.593 1.00 98.06 191 ARG A N 1
ATOM 1593 C CA . ARG A 1 191 ? -3.970 -4.657 8.834 1.00 98.06 191 ARG A CA 1
ATOM 1594 C C . ARG A 1 191 ? -3.682 -5.402 10.140 1.00 98.06 191 ARG A C 1
ATOM 1596 O O . ARG A 1 191 ? -4.631 -5.715 10.859 1.00 98.06 191 ARG A O 1
ATOM 1603 N N . ASN A 1 192 ? -2.412 -5.658 10.453 1.00 98.00 192 ASN A N 1
ATOM 1604 C CA . ASN A 1 192 ? -2.007 -6.336 11.686 1.00 98.00 192 ASN A CA 1
ATOM 1605 C C . ASN A 1 192 ? -2.340 -5.489 12.925 1.00 98.00 192 ASN A C 1
ATOM 1607 O O . ASN A 1 192 ? -2.991 -5.984 13.847 1.00 98.00 192 ASN A O 1
ATOM 1611 N N . ASP A 1 193 ? -1.990 -4.201 12.909 1.00 97.75 193 ASP A N 1
ATOM 1612 C CA . ASP A 1 193 ? -2.284 -3.265 14.001 1.00 97.75 193 ASP A CA 1
ATOM 1613 C C . ASP A 1 193 ? -3.794 -3.091 14.200 1.00 97.75 193 ASP A C 1
ATOM 1615 O O . ASP A 1 193 ? -4.293 -3.114 15.328 1.00 97.75 193 ASP A O 1
ATOM 1619 N N . LYS A 1 194 ? -4.557 -3.006 13.101 1.00 98.19 194 LYS A N 1
ATOM 1620 C CA . LYS A 1 194 ? -6.023 -2.981 13.141 1.00 98.19 194 LYS A CA 1
ATOM 1621 C C . LYS A 1 194 ? -6.596 -4.215 13.839 1.00 98.19 194 LYS A C 1
ATOM 1623 O O . LYS A 1 194 ? -7.492 -4.062 14.669 1.00 98.19 194 LYS A O 1
ATOM 1628 N N . GLU A 1 195 ? -6.121 -5.422 13.529 1.00 98.12 195 GLU A N 1
ATOM 1629 C CA . GLU A 1 195 ? -6.648 -6.633 14.171 1.00 98.12 195 GLU A CA 1
ATOM 1630 C C . GLU A 1 195 ? -6.206 -6.744 15.640 1.00 98.12 195 GLU A C 1
ATOM 1632 O O . GLU A 1 195 ? -7.016 -7.119 16.489 1.00 98.12 195 GLU A O 1
ATOM 1637 N N . LEU A 1 196 ? -4.987 -6.310 15.984 1.00 98.31 196 LEU A N 1
ATOM 1638 C CA . LEU A 1 196 ? -4.532 -6.194 17.375 1.00 98.31 196 LEU A CA 1
ATOM 1639 C C . LEU A 1 196 ? -5.441 -5.253 18.188 1.00 98.31 196 LEU A C 1
ATOM 1641 O O . LEU A 1 196 ? -5.921 -5.625 19.264 1.00 98.31 196 LEU A O 1
ATOM 1645 N N . VAL A 1 197 ? -5.748 -4.068 17.653 1.00 98.06 197 VAL A N 1
ATOM 1646 C CA . VAL A 1 197 ? -6.678 -3.105 18.265 1.00 98.06 197 VAL A CA 1
ATOM 1647 C C . VAL A 1 197 ? -8.102 -3.671 18.335 1.00 98.06 197 VAL A C 1
ATOM 1649 O O . VAL A 1 197 ? -8.784 -3.482 19.344 1.00 98.06 197 VAL A O 1
ATOM 1652 N N . LEU A 1 198 ? -8.561 -4.429 17.332 1.00 98.31 198 LEU A N 1
ATOM 1653 C CA . LEU A 1 198 ? -9.861 -5.110 17.379 1.00 98.31 198 LEU A CA 1
ATOM 1654 C C . LEU A 1 198 ? -9.914 -6.194 18.466 1.00 98.31 198 LEU A C 1
ATOM 1656 O O . LEU A 1 198 ? -10.919 -6.282 19.173 1.00 98.31 198 LEU A O 1
ATOM 1660 N N . VAL A 1 199 ? -8.851 -6.977 18.667 1.00 98.31 199 VAL A N 1
ATOM 1661 C CA . VAL A 1 199 ? -8.750 -7.957 19.765 1.00 98.31 199 VAL A CA 1
ATOM 1662 C C . VAL A 1 199 ? -8.782 -7.260 21.129 1.00 98.31 199 VAL A C 1
ATOM 1664 O O . VAL A 1 199 ? -9.557 -7.663 22.004 1.00 98.31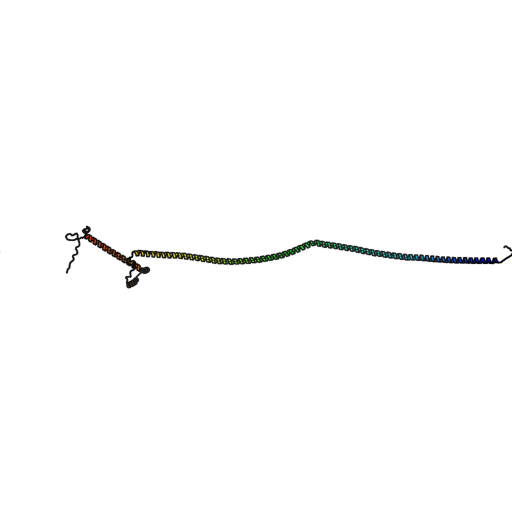 199 VAL A O 1
ATOM 1667 N N . GLN A 1 200 ? -8.029 -6.170 21.306 1.00 98.06 200 GLN A N 1
ATOM 1668 C CA . GLN A 1 200 ? -8.074 -5.356 22.527 1.00 98.06 200 GLN A CA 1
ATOM 1669 C C . GLN A 1 200 ? -9.475 -4.765 22.766 1.00 98.06 200 GLN A C 1
ATOM 1671 O O . GLN A 1 200 ? -10.010 -4.859 23.873 1.00 98.06 200 GLN A O 1
ATOM 1676 N N . LEU A 1 201 ? -10.128 -4.241 21.724 1.00 98.00 201 LEU A N 1
ATOM 1677 C CA . LEU A 1 201 ? -11.486 -3.700 21.793 1.00 98.00 201 LEU A CA 1
ATOM 1678 C C . LEU A 1 201 ? -12.528 -4.775 22.142 1.00 98.00 201 LEU A C 1
ATOM 1680 O O . LEU A 1 201 ? -13.444 -4.499 22.920 1.00 98.00 201 LEU A O 1
ATOM 1684 N N . ARG A 1 202 ? -12.403 -6.000 21.610 1.00 97.88 202 ARG A N 1
ATOM 1685 C CA . ARG A 1 202 ? -13.250 -7.149 21.989 1.00 97.88 202 ARG A CA 1
ATOM 1686 C C . ARG A 1 202 ? -13.074 -7.477 23.480 1.00 97.88 202 ARG A C 1
ATOM 1688 O O . ARG A 1 202 ? -14.076 -7.580 24.189 1.00 97.88 202 ARG A O 1
ATOM 1695 N N . LYS A 1 203 ? -11.830 -7.543 23.976 1.00 98.25 203 LYS A N 1
ATOM 1696 C CA . LYS A 1 203 ? -11.506 -7.786 25.397 1.00 98.25 203 LYS A CA 1
ATOM 1697 C C . LYS A 1 203 ? -12.094 -6.709 26.319 1.00 98.25 203 LYS A C 1
ATOM 1699 O O . LYS A 1 203 ? -12.801 -7.042 27.269 1.00 98.25 203 LYS A O 1
ATOM 1704 N N . LEU A 1 204 ? -11.888 -5.429 26.000 1.00 98.12 204 LEU A N 1
ATOM 1705 C CA . LEU A 1 204 ? -12.426 -4.300 26.771 1.00 98.12 204 LEU A CA 1
ATOM 1706 C C . LEU A 1 204 ? -13.964 -4.261 26.751 1.00 98.12 204 LEU A C 1
ATOM 1708 O O . LEU A 1 204 ? -14.590 -4.020 27.784 1.00 98.12 204 LEU A O 1
ATOM 1712 N N . LYS A 1 205 ? -14.602 -4.555 25.607 1.00 98.25 205 LYS A N 1
ATOM 1713 C CA . LYS A 1 205 ? -16.069 -4.674 25.516 1.00 98.25 205 LYS A CA 1
ATOM 1714 C C . LYS A 1 205 ? -16.606 -5.801 26.404 1.00 98.25 205 LYS A C 1
ATOM 1716 O O . LYS A 1 205 ? -17.614 -5.584 27.074 1.00 98.25 205 LYS A O 1
ATOM 1721 N N . ALA A 1 206 ? -15.939 -6.957 26.449 1.00 98.00 206 ALA A N 1
ATOM 1722 C CA . ALA A 1 206 ? -16.316 -8.067 27.325 1.00 98.00 206 ALA A CA 1
ATOM 1723 C C . ALA A 1 206 ? -16.188 -7.689 28.813 1.00 98.00 206 ALA A C 1
ATOM 1725 O O . ALA A 1 206 ? -17.164 -7.803 29.554 1.00 98.00 206 ALA A O 1
ATOM 1726 N N . GLN A 1 207 ? -15.038 -7.138 29.224 1.00 98.12 207 GLN A N 1
ATOM 1727 C CA . GLN A 1 207 ? -14.800 -6.673 30.599 1.00 98.12 207 GLN A CA 1
ATOM 1728 C C . GLN A 1 207 ? -15.828 -5.619 31.041 1.00 98.12 207 GLN A C 1
ATOM 1730 O O . GLN A 1 207 ? -16.404 -5.731 32.122 1.00 98.12 207 GLN A O 1
ATOM 1735 N N . ARG A 1 208 ? -16.136 -4.634 30.185 1.00 96.81 208 ARG A N 1
ATOM 1736 C CA . ARG A 1 208 ? -17.163 -3.611 30.446 1.00 96.81 208 ARG A CA 1
ATOM 1737 C C . ARG A 1 208 ? -18.550 -4.224 30.668 1.00 96.81 208 ARG A C 1
ATOM 1739 O O . ARG A 1 208 ? -19.270 -3.803 31.572 1.00 96.81 208 ARG A O 1
ATOM 1746 N N . THR A 1 209 ? -18.938 -5.204 29.853 1.00 97.81 209 THR A N 1
ATOM 1747 C CA . THR A 1 209 ? -20.234 -5.892 29.986 1.00 97.81 209 THR A CA 1
ATOM 1748 C C . THR A 1 209 ? -20.292 -6.729 31.266 1.00 97.81 209 THR A C 1
ATOM 1750 O O . THR A 1 209 ? -21.282 -6.651 31.993 1.00 97.81 209 THR A O 1
ATOM 1753 N N . GLN A 1 210 ? -19.216 -7.449 31.601 1.00 98.00 210 GLN A N 1
ATOM 1754 C CA . GLN A 1 210 ? -19.094 -8.212 32.847 1.00 98.00 210 GLN A CA 1
ATOM 1755 C C . GLN A 1 210 ? -19.185 -7.303 34.085 1.00 98.00 210 GLN A C 1
ATOM 1757 O O . GLN A 1 210 ? -19.959 -7.585 34.998 1.00 98.00 210 GLN A O 1
ATOM 1762 N N . ALA A 1 211 ? -18.461 -6.179 34.094 1.00 96.88 211 ALA A N 1
ATOM 1763 C CA . ALA A 1 211 ? -18.502 -5.198 35.178 1.00 96.88 211 ALA A CA 1
ATOM 1764 C C . ALA A 1 211 ? -19.900 -4.576 35.346 1.00 96.88 211 ALA A C 1
ATOM 1766 O O . ALA A 1 211 ? -20.387 -4.440 36.470 1.00 96.88 211 ALA A O 1
ATOM 1767 N N . ARG A 1 212 ? -20.592 -4.264 34.238 1.00 97.44 212 ARG A N 1
ATOM 1768 C CA . ARG A 1 212 ? -21.976 -3.762 34.272 1.00 97.44 212 ARG A CA 1
ATOM 1769 C C . ARG A 1 212 ? -22.945 -4.796 34.854 1.00 97.44 212 ARG A C 1
ATOM 1771 O O . ARG A 1 212 ? -23.759 -4.434 35.697 1.00 97.44 212 ARG A O 1
ATOM 1778 N N . ALA A 1 213 ? -22.829 -6.066 34.461 1.00 97.44 213 ALA A N 1
ATOM 1779 C CA . ALA A 1 213 ? -23.659 -7.149 34.993 1.00 97.44 213 ALA A CA 1
ATOM 1780 C C . ALA A 1 213 ? -23.405 -7.401 36.493 1.00 97.44 213 ALA A C 1
ATOM 1782 O O . ALA A 1 213 ? -24.352 -7.559 37.264 1.00 97.44 213 ALA A O 1
ATOM 1783 N N . ALA A 1 214 ? -22.141 -7.374 36.931 1.00 97.50 214 ALA A N 1
ATOM 1784 C CA . ALA A 1 214 ? -21.777 -7.497 38.343 1.00 97.50 214 ALA A CA 1
ATOM 1785 C C . ALA A 1 214 ? -22.315 -6.324 39.184 1.00 97.50 214 ALA A C 1
ATOM 1787 O O . ALA A 1 214 ? -22.906 -6.544 40.241 1.00 97.50 214 ALA A O 1
ATOM 1788 N N . SER A 1 215 ? -22.182 -5.090 38.685 1.00 96.19 215 SER A N 1
ATOM 1789 C CA . SER A 1 215 ? -22.741 -3.890 39.320 1.00 96.19 215 SER A CA 1
ATOM 1790 C C . SER A 1 215 ? -24.270 -3.961 39.431 1.00 96.19 215 SER A C 1
ATOM 1792 O O . SER A 1 215 ? -24.819 -3.768 40.513 1.00 96.19 215 SER A O 1
ATOM 1794 N N . GLN A 1 216 ? -24.962 -4.361 38.357 1.00 97.44 216 GLN A N 1
ATOM 1795 C CA . GLN A 1 216 ? -26.415 -4.555 38.362 1.00 97.44 216 GLN A CA 1
ATOM 1796 C C . GLN A 1 216 ? -26.855 -5.623 39.378 1.00 97.44 216 GLN A C 1
ATOM 1798 O O . GLN A 1 216 ? -27.797 -5.387 40.133 1.00 97.44 216 GLN A O 1
ATOM 1803 N N . LYS A 1 217 ? -26.157 -6.767 39.458 1.00 97.38 217 LYS A N 1
ATOM 1804 C CA . LYS A 1 217 ? -26.433 -7.814 40.459 1.00 97.38 217 LYS A CA 1
ATOM 1805 C C . LYS A 1 217 ? -26.233 -7.303 41.892 1.00 97.38 217 LYS A C 1
ATOM 1807 O O . LYS A 1 217 ? -27.065 -7.577 42.754 1.00 97.38 217 LYS A O 1
ATOM 1812 N N . ASN A 1 218 ? -25.160 -6.550 42.139 1.00 97.19 218 ASN A N 1
ATOM 1813 C CA . ASN A 1 218 ? -24.883 -5.955 43.448 1.00 97.19 218 ASN A CA 1
ATOM 1814 C C . ASN A 1 218 ? -25.942 -4.919 43.847 1.00 97.19 218 ASN A C 1
ATOM 1816 O O . ASN A 1 218 ? -26.390 -4.943 44.990 1.00 97.19 218 ASN A O 1
ATOM 1820 N N . LEU A 1 219 ? -26.377 -4.067 42.913 1.00 97.62 219 LEU A N 1
ATOM 1821 C CA . LEU A 1 219 ? -27.437 -3.085 43.145 1.00 97.62 219 LEU A CA 1
ATOM 1822 C C . LEU A 1 219 ? -28.765 -3.769 43.491 1.00 97.62 219 LEU A C 1
ATOM 1824 O O . LEU A 1 219 ? -29.351 -3.449 44.518 1.00 97.62 219 LEU A O 1
ATOM 1828 N N . VAL A 1 220 ? -29.203 -4.756 42.697 1.00 97.62 220 VAL A N 1
ATOM 1829 C CA . VAL A 1 220 ? -30.439 -5.514 42.977 1.00 97.62 220 VAL A CA 1
ATOM 1830 C C . VAL A 1 220 ? -30.384 -6.179 44.354 1.00 97.62 220 VAL A C 1
ATOM 1832 O O . VAL A 1 220 ? -31.343 -6.067 45.116 1.00 97.62 220 VAL A O 1
ATOM 1835 N N . ARG A 1 221 ? -29.259 -6.815 44.709 1.00 97.62 221 ARG A N 1
ATOM 1836 C CA . ARG A 1 221 ? -29.068 -7.413 46.038 1.00 97.62 221 ARG A CA 1
ATOM 1837 C C . ARG A 1 221 ? -29.183 -6.366 47.152 1.00 97.62 221 ARG A C 1
ATOM 1839 O O . ARG A 1 221 ? -30.008 -6.538 48.043 1.00 97.62 221 ARG A O 1
ATOM 1846 N N . LEU A 1 222 ? -28.431 -5.267 47.061 1.00 97.50 222 LEU A N 1
ATOM 1847 C CA . LEU A 1 222 ? -28.442 -4.192 48.059 1.00 97.50 222 LEU A CA 1
ATOM 1848 C C . LEU A 1 222 ? -29.840 -3.576 48.224 1.00 97.50 222 LEU A C 1
ATOM 1850 O O . LEU A 1 222 ? -30.276 -3.322 49.344 1.00 97.50 222 LEU A O 1
ATOM 1854 N N . THR A 1 223 ? -30.571 -3.365 47.125 1.00 97.31 223 THR A N 1
ATOM 1855 C CA . THR A 1 223 ? -31.949 -2.862 47.166 1.00 97.31 223 THR A CA 1
ATOM 1856 C C . THR A 1 223 ? -32.900 -3.854 47.838 1.00 97.31 223 THR A C 1
ATOM 1858 O O . THR A 1 223 ? -33.754 -3.421 48.610 1.00 97.31 223 THR A O 1
ATOM 1861 N N . LEU A 1 224 ? -32.768 -5.162 47.595 1.00 96.75 224 LEU A N 1
ATOM 1862 C CA . LEU A 1 224 ? -33.598 -6.183 48.247 1.00 96.75 224 LEU A CA 1
ATOM 1863 C C . LEU A 1 224 ? -33.291 -6.300 49.747 1.00 96.75 224 LEU A C 1
ATOM 1865 O O . LEU A 1 224 ? -34.213 -6.246 50.560 1.00 96.75 224 LEU A O 1
ATOM 1869 N N . GLU A 1 225 ? -32.012 -6.398 50.114 1.00 96.94 225 GLU A N 1
ATOM 1870 C CA . GLU A 1 225 ? -31.548 -6.510 51.503 1.00 96.94 225 GLU A CA 1
ATOM 1871 C C . GLU A 1 225 ? -31.923 -5.263 52.319 1.00 96.94 225 GLU A C 1
ATOM 1873 O O . GLU A 1 225 ? -32.523 -5.385 53.386 1.00 96.94 225 GLU A O 1
ATOM 1878 N N . SER A 1 226 ? -31.683 -4.061 51.782 1.00 96.88 226 SER A N 1
ATOM 1879 C CA . SER A 1 226 ? -32.061 -2.793 52.422 1.00 96.88 226 SER A CA 1
ATOM 1880 C C . SER A 1 226 ? -33.580 -2.646 52.586 1.00 96.88 226 SER A C 1
ATOM 1882 O O . SER A 1 226 ? -34.063 -2.270 53.653 1.00 96.88 226 SER A O 1
ATOM 1884 N N . ASN A 1 227 ? -34.383 -3.024 51.583 1.00 97.00 227 ASN A N 1
ATOM 1885 C CA . ASN A 1 227 ? -35.842 -3.015 51.738 1.00 97.00 227 ASN A CA 1
ATOM 1886 C C . ASN A 1 227 ? -36.342 -4.068 52.742 1.00 97.00 227 ASN A C 1
ATOM 1888 O O . ASN A 1 227 ? -37.378 -3.854 53.374 1.00 97.00 227 ASN A O 1
ATOM 1892 N N . ALA A 1 228 ? -35.642 -5.194 52.906 1.00 97.00 228 ALA A N 1
ATOM 1893 C CA . ALA A 1 228 ? -35.974 -6.193 53.917 1.00 97.00 228 ALA A CA 1
ATOM 1894 C C . ALA A 1 228 ? -35.662 -5.687 55.336 1.00 97.00 228 ALA A C 1
ATOM 1896 O O . ALA A 1 228 ? -36.531 -5.764 56.209 1.00 97.00 228 ALA A O 1
ATOM 1897 N N . THR A 1 229 ? -34.480 -5.099 55.561 1.00 96.62 229 THR A N 1
ATOM 1898 C CA . THR A 1 229 ? -34.108 -4.534 56.870 1.00 96.62 229 THR A CA 1
ATOM 1899 C C . THR A 1 229 ? -34.963 -3.321 57.231 1.00 96.62 229 THR A C 1
ATOM 1901 O O . THR A 1 229 ? -35.464 -3.264 58.350 1.00 96.62 229 THR A O 1
ATOM 1904 N N . LEU A 1 230 ? -35.259 -2.414 56.293 1.00 97.06 230 LEU A N 1
ATOM 1905 C CA . LEU A 1 230 ? -36.182 -1.292 56.523 1.00 97.06 230 LEU A CA 1
ATOM 1906 C C . LEU A 1 230 ? -37.598 -1.762 56.902 1.00 97.06 230 LEU A C 1
ATOM 1908 O O . LEU A 1 230 ? -38.216 -1.186 57.798 1.00 97.06 230 LEU A O 1
ATOM 1912 N N . LYS A 1 231 ? -38.110 -2.836 56.281 1.00 97.19 231 LYS A N 1
ATOM 1913 C CA . LYS A 1 231 ? -39.399 -3.446 56.663 1.00 97.19 231 LYS A CA 1
ATOM 1914 C C . LYS A 1 231 ? -39.349 -4.103 58.046 1.00 97.19 231 LYS A C 1
ATOM 1916 O O . LYS A 1 231 ? -40.336 -4.031 58.775 1.00 97.19 231 LYS A O 1
ATOM 1921 N N . ALA A 1 232 ? -38.235 -4.732 58.418 1.00 96.88 232 ALA A N 1
ATOM 1922 C CA . ALA A 1 232 ? -38.046 -5.311 59.749 1.00 96.88 232 ALA A CA 1
ATOM 1923 C C . ALA A 1 232 ? -37.952 -4.225 60.836 1.00 96.88 232 ALA A C 1
ATOM 1925 O O . ALA A 1 232 ? -38.674 -4.291 61.828 1.00 96.88 232 ALA A O 1
ATOM 1926 N N . LEU A 1 233 ? -37.144 -3.185 60.611 1.00 96.94 233 LEU A N 1
ATOM 1927 C CA . LEU A 1 233 ? -37.006 -2.037 61.509 1.00 96.94 233 LEU A CA 1
ATOM 1928 C C . LEU A 1 233 ? -38.332 -1.287 61.677 1.00 96.94 233 LEU A C 1
ATOM 1930 O O . LEU A 1 233 ? -38.707 -0.980 62.806 1.00 96.94 233 LEU A O 1
ATOM 1934 N N . ARG A 1 234 ? -39.100 -1.069 60.598 1.00 97.19 234 ARG A N 1
ATOM 1935 C CA . ARG A 1 234 ? -40.435 -0.459 60.710 1.00 97.19 234 ARG A CA 1
ATOM 1936 C C . ARG A 1 234 ? -41.371 -1.291 61.589 1.00 97.19 234 ARG A C 1
ATOM 1938 O O . ARG A 1 234 ? -41.952 -0.726 62.500 1.00 97.19 234 ARG A O 1
ATOM 1945 N N . LYS A 1 235 ? -41.404 -2.624 61.447 1.00 97.06 235 LYS A N 1
ATOM 1946 C CA . LYS A 1 235 ? -42.174 -3.503 62.356 1.00 97.06 235 LYS A CA 1
ATOM 1947 C C . LYS A 1 235 ? -41.741 -3.408 63.828 1.00 97.06 235 LYS A C 1
ATOM 1949 O O . LYS A 1 235 ? -42.558 -3.677 64.708 1.00 97.06 235 LYS A O 1
ATOM 1954 N N . ILE A 1 236 ? -40.480 -3.072 64.112 1.00 96.75 236 ILE A N 1
ATOM 1955 C CA . ILE A 1 236 ? -39.991 -2.837 65.481 1.00 96.75 236 ILE A CA 1
ATOM 1956 C C . ILE A 1 236 ? -40.485 -1.475 65.991 1.00 96.75 236 ILE A C 1
ATOM 1958 O O . ILE A 1 236 ? -41.004 -1.408 67.103 1.00 96.75 236 ILE A O 1
ATOM 1962 N N . VAL A 1 237 ? -40.429 -0.424 65.166 1.00 96.94 237 VAL A N 1
ATOM 1963 C CA . VAL A 1 237 ? -41.019 0.892 65.482 1.00 96.94 237 VAL A CA 1
ATOM 1964 C C . VAL A 1 237 ? -42.533 0.777 65.708 1.00 96.94 237 VAL A C 1
ATOM 1966 O O . VAL A 1 237 ? -43.020 1.223 66.742 1.00 96.94 237 VAL A O 1
ATOM 1969 N N . ASP A 1 238 ? -43.261 0.071 64.836 1.00 96.62 238 ASP A N 1
ATOM 1970 C CA . ASP A 1 238 ? -44.705 -0.182 64.960 1.00 96.62 238 ASP A CA 1
ATOM 1971 C C . ASP A 1 238 ? -45.066 -0.895 66.282 1.00 96.62 238 ASP A C 1
ATOM 1973 O O . ASP A 1 238 ? -46.150 -0.690 66.833 1.00 96.62 238 ASP A O 1
ATOM 1977 N N . LYS A 1 239 ? -44.175 -1.759 66.798 1.00 96.75 239 LYS A N 1
ATOM 1978 C CA . LYS A 1 239 ? -44.314 -2.396 68.121 1.00 96.75 239 LYS A CA 1
ATOM 1979 C C . LYS A 1 239 ? -44.016 -1.411 69.253 1.00 96.75 239 LYS A C 1
ATOM 1981 O O . LYS A 1 239 ? -44.802 -1.338 70.193 1.00 96.75 239 LYS A O 1
ATOM 1986 N N . GLY A 1 240 ? -42.926 -0.649 69.156 1.00 96.00 240 GLY A N 1
ATOM 1987 C CA . GLY A 1 240 ? -42.550 0.370 70.140 1.00 96.00 240 GLY A CA 1
ATOM 1988 C C . GLY A 1 240 ? -43.637 1.432 70.319 1.00 96.00 240 GLY A C 1
ATOM 1989 O O . GLY A 1 240 ? -44.059 1.697 71.440 1.00 96.00 240 GLY A O 1
ATOM 1990 N N . GLU A 1 241 ? -44.185 1.952 69.218 1.00 96.12 241 GLU A N 1
ATOM 1991 C CA . GLU A 1 241 ? -45.327 2.871 69.241 1.00 96.12 241 GLU A CA 1
ATOM 1992 C C . GLU A 1 241 ? -46.550 2.276 69.945 1.00 96.12 241 GLU A C 1
ATOM 1994 O O . GLU A 1 241 ? -47.219 2.978 70.698 1.00 96.12 241 GLU A O 1
ATOM 1999 N N . LYS A 1 242 ? -46.866 0.994 69.716 1.00 96.62 242 LYS A N 1
ATOM 2000 C CA . LYS A 1 242 ? -47.995 0.327 70.385 1.00 96.62 242 LYS A CA 1
ATOM 2001 C C . LYS A 1 242 ? -47.767 0.196 71.888 1.00 96.62 242 LYS A C 1
ATOM 2003 O O . LYS A 1 242 ? -48.697 0.445 72.646 1.00 96.62 242 LYS A O 1
ATOM 2008 N N . ILE A 1 243 ? -46.549 -0.138 72.315 1.00 94.62 243 ILE A N 1
ATOM 2009 C CA . ILE A 1 243 ? -46.184 -0.208 73.737 1.00 94.62 243 ILE A CA 1
ATOM 2010 C C . ILE A 1 243 ? -46.301 1.179 74.386 1.00 94.62 243 ILE A C 1
ATOM 2012 O O . ILE A 1 243 ? -46.930 1.300 75.433 1.00 94.62 243 ILE A O 1
ATOM 2016 N N . LEU A 1 244 ? -45.790 2.233 73.740 1.00 95.00 244 LEU A N 1
ATOM 2017 C CA . LEU A 1 244 ? -45.903 3.611 74.237 1.00 95.00 244 LEU A CA 1
ATOM 2018 C C . LEU A 1 244 ? -47.364 4.084 74.318 1.00 95.00 244 LEU A C 1
ATOM 2020 O O . LEU A 1 244 ? -47.769 4.625 75.342 1.00 95.00 244 LEU A O 1
ATOM 2024 N N . LYS A 1 245 ? -48.177 3.824 73.286 1.00 95.88 245 LYS A N 1
ATOM 2025 C CA . LYS A 1 245 ? -49.611 4.171 73.263 1.00 95.88 245 LYS A CA 1
ATOM 2026 C C . LYS A 1 245 ? -50.398 3.418 74.342 1.00 95.88 245 LYS A C 1
ATOM 2028 O O . LYS A 1 245 ? -51.257 4.010 74.987 1.00 95.88 245 LYS A O 1
ATOM 2033 N N . LEU A 1 246 ? -50.087 2.142 74.587 1.00 95.12 246 LEU A N 1
ATOM 2034 C CA . LEU A 1 246 ? -50.679 1.378 75.692 1.00 95.12 246 LEU A CA 1
ATOM 2035 C C . LEU A 1 246 ? -50.247 1.927 77.058 1.00 95.12 246 LEU A C 1
ATOM 2037 O O . LEU A 1 246 ? -51.102 2.115 77.918 1.00 95.12 246 LEU A O 1
ATOM 2041 N N . ALA A 1 247 ? -48.965 2.252 77.246 1.00 90.44 247 ALA A N 1
ATOM 2042 C CA . ALA A 1 247 ? -48.470 2.856 78.482 1.00 90.44 247 ALA A CA 1
ATOM 2043 C C . ALA A 1 247 ? -49.121 4.224 78.765 1.00 90.44 247 ALA A C 1
ATOM 2045 O O . ALA A 1 247 ? -49.505 4.495 79.900 1.00 90.44 247 ALA A O 1
ATOM 2046 N N . GLU A 1 248 ? -49.322 5.062 77.743 1.00 92.38 248 GLU A N 1
ATOM 2047 C CA . GLU A 1 248 ? -50.039 6.339 77.865 1.00 92.38 248 GLU A CA 1
ATOM 2048 C C . GLU A 1 248 ? -51.521 6.145 78.238 1.00 92.38 248 GLU A C 1
ATOM 2050 O O . GLU A 1 248 ? -52.066 6.906 79.038 1.00 92.38 248 GLU A O 1
ATOM 2055 N N . ILE A 1 249 ? -52.181 5.114 77.696 1.00 93.81 249 ILE A N 1
ATOM 2056 C CA . ILE A 1 249 ? -53.563 4.761 78.057 1.00 93.81 249 ILE A CA 1
ATOM 2057 C C . ILE A 1 249 ? -53.633 4.260 79.506 1.00 93.81 249 ILE A C 1
ATOM 2059 O O . ILE A 1 249 ? -54.471 4.743 80.264 1.00 93.81 249 ILE A O 1
ATOM 2063 N N . CYS A 1 250 ? -52.743 3.354 79.922 1.00 89.94 250 CYS A N 1
ATOM 2064 C CA . CYS A 1 250 ? -52.665 2.881 81.307 1.00 89.94 250 CYS A CA 1
ATOM 2065 C C . CYS A 1 250 ? -52.404 4.033 82.289 1.00 89.94 250 CYS A C 1
ATOM 2067 O O . CYS A 1 250 ? -53.085 4.125 83.310 1.00 89.94 250 CYS A O 1
ATOM 2069 N N . ARG A 1 251 ? -51.525 4.982 81.932 1.00 88.50 251 ARG A N 1
ATOM 2070 C CA . ARG A 1 251 ? -51.194 6.156 82.756 1.00 88.50 251 ARG A CA 1
ATOM 2071 C C . ARG A 1 251 ? -52.373 7.088 83.050 1.00 88.50 251 ARG A C 1
ATOM 2073 O O . ARG A 1 251 ? -52.296 7.888 83.978 1.00 88.50 251 ARG A O 1
ATOM 2080 N N . LYS A 1 252 ? -53.493 6.965 82.330 1.00 91.75 252 LYS A N 1
ATOM 2081 C CA . LYS A 1 252 ? -54.737 7.707 82.617 1.00 91.75 252 LYS A CA 1
ATOM 2082 C C . LYS A 1 252 ? -55.516 7.132 83.808 1.00 91.75 252 LYS A C 1
ATOM 2084 O O . LYS A 1 252 ? -56.303 7.861 84.400 1.00 91.75 252 LYS A O 1
ATOM 2089 N N . PHE A 1 253 ? -55.272 5.871 84.177 1.00 89.00 253 PHE A N 1
ATOM 2090 C CA . PHE A 1 253 ? -55.934 5.173 85.291 1.00 89.00 253 PHE A CA 1
ATOM 2091 C C . PHE A 1 253 ? -55.074 5.064 86.561 1.00 89.00 253 PHE A C 1
ATOM 2093 O O . PHE A 1 253 ? -55.566 4.619 87.593 1.00 89.00 253 PHE A O 1
ATOM 2100 N N . GLU A 1 254 ? -53.805 5.464 86.491 1.00 88.00 254 GLU A N 1
ATOM 2101 C CA . GLU A 1 254 ? -52.891 5.522 87.637 1.00 88.00 25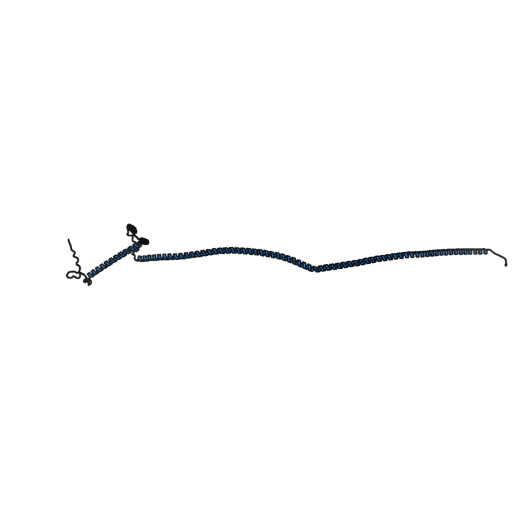4 GLU A CA 1
ATOM 2102 C C . GLU A 1 254 ? -53.258 6.675 88.583 1.00 88.00 254 GLU A C 1
ATOM 2104 O O . GLU A 1 254 ? -53.730 7.732 88.143 1.00 88.00 254 GLU A O 1
ATOM 2109 N N . THR A 1 255 ? -53.001 6.498 89.880 1.00 86.44 255 THR A N 1
ATOM 2110 C CA . THR A 1 255 ? -53.147 7.574 90.875 1.00 86.44 255 THR A CA 1
ATOM 2111 C C . THR A 1 255 ? -52.057 8.642 90.711 1.00 86.44 255 THR A C 1
ATOM 2113 O O . THR A 1 255 ? -51.014 8.396 90.103 1.00 86.44 255 THR A O 1
ATOM 2116 N N . GLU A 1 256 ? -52.261 9.848 91.256 1.00 84.31 256 GLU A N 1
ATOM 2117 C CA . GLU A 1 256 ? -51.223 10.895 91.212 1.00 84.31 256 GLU A CA 1
ATOM 2118 C C . GLU A 1 256 ? -49.959 10.490 91.985 1.00 84.31 256 GLU A C 1
ATOM 2120 O O . GLU A 1 256 ? -48.849 10.740 91.515 1.00 84.31 256 GLU A O 1
ATOM 2125 N N . GLU A 1 257 ? -50.106 9.765 93.099 1.00 82.38 257 GLU A N 1
ATOM 2126 C CA . GLU A 1 257 ? -48.978 9.179 93.834 1.00 82.38 257 GLU A CA 1
ATOM 2127 C C . GLU A 1 257 ? -48.143 8.252 92.939 1.00 82.38 257 GLU A C 1
ATOM 2129 O O . GLU A 1 257 ? -46.922 8.364 92.900 1.00 82.38 257 GLU A O 1
ATOM 2134 N N . GLU A 1 258 ? -48.782 7.401 92.134 1.00 82.81 258 GLU A N 1
ATOM 2135 C CA . GLU A 1 258 ? -48.096 6.484 91.213 1.00 82.81 258 GLU A CA 1
ATOM 2136 C C . GLU A 1 258 ? -47.539 7.162 89.959 1.00 82.81 258 GLU A C 1
ATOM 2138 O O . GLU A 1 258 ? -46.647 6.606 89.311 1.00 82.81 258 GLU A O 1
ATOM 2143 N N . LYS A 1 259 ? -48.046 8.343 89.590 1.00 85.00 259 LYS A N 1
ATOM 2144 C CA . LYS A 1 259 ? -47.495 9.164 88.501 1.00 85.00 259 LYS A CA 1
ATOM 2145 C C . LYS A 1 259 ? -46.244 9.924 88.936 1.00 85.00 259 LYS A C 1
ATOM 2147 O O . LYS A 1 259 ? -45.390 10.156 88.077 1.00 85.00 259 LYS A O 1
ATOM 2152 N N . VAL A 1 260 ? -46.160 10.299 90.216 1.00 84.19 260 VAL A N 1
ATOM 2153 C CA . VAL A 1 260 ? -45.049 11.048 90.833 1.00 84.19 260 VAL A CA 1
ATOM 2154 C C . VAL A 1 260 ? -43.968 10.114 91.387 1.00 84.19 260 VAL A C 1
ATOM 2156 O O . VAL A 1 260 ? -42.785 10.360 91.160 1.00 84.19 260 VAL A O 1
ATOM 2159 N N . LEU A 1 261 ? -44.354 9.011 92.036 1.00 80.81 261 LEU A N 1
ATOM 2160 C CA . LEU A 1 261 ? -43.461 7.976 92.565 1.00 80.81 261 LEU A CA 1
ATOM 2161 C C 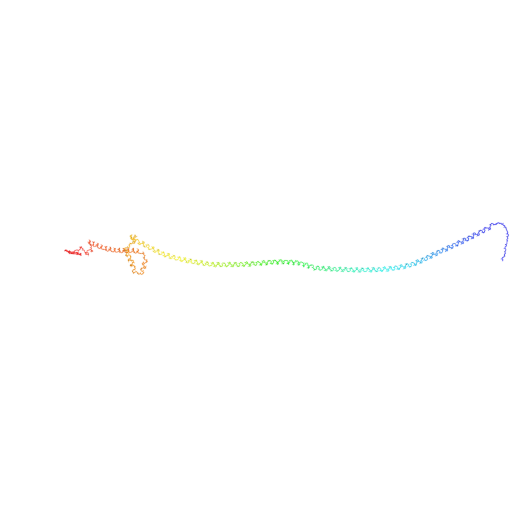. LEU A 1 261 ? -43.829 6.583 91.995 1.00 80.81 261 LEU A C 1
ATOM 2163 O O . LEU A 1 261 ? -44.405 5.750 92.695 1.00 80.81 261 LEU A O 1
ATOM 2167 N N . PRO A 1 262 ? -43.495 6.278 90.721 1.00 73.38 262 PRO A N 1
ATOM 2168 C CA . PRO A 1 262 ? -43.904 5.030 90.062 1.00 73.38 262 PRO A CA 1
ATOM 2169 C C . PRO A 1 262 ? -43.344 3.741 90.674 1.00 73.38 262 PRO A C 1
ATOM 2171 O O . PRO A 1 262 ? -43.847 2.660 90.366 1.00 73.38 262 PRO A O 1
ATOM 2174 N N . PHE A 1 263 ? -42.292 3.846 91.489 1.00 76.69 263 PHE A N 1
ATOM 2175 C CA . PHE A 1 263 ? -41.557 2.727 92.070 1.00 76.69 263 PHE A CA 1
ATOM 2176 C C . PHE A 1 263 ? -41.369 2.972 93.568 1.00 76.69 263 PHE A C 1
ATOM 2178 O O . PHE A 1 263 ? -40.852 4.016 93.964 1.00 76.69 263 PHE A O 1
ATOM 2185 N N . TYR A 1 264 ? -41.772 2.009 94.395 1.00 70.31 264 TYR A N 1
ATOM 2186 C CA . TYR A 1 264 ? -41.530 2.049 95.834 1.00 70.31 264 TYR A CA 1
ATOM 2187 C C . TYR A 1 264 ? -40.096 1.611 96.159 1.00 70.31 264 TYR A C 1
ATOM 2189 O O . TYR A 1 264 ? -39.536 0.733 95.496 1.00 70.31 264 TYR A O 1
ATOM 2197 N N . SER A 1 265 ? -39.512 2.194 97.208 1.00 64.06 265 SER A N 1
ATOM 2198 C CA . SER A 1 265 ? -38.268 1.697 97.802 1.00 64.06 265 SER A CA 1
ATOM 2199 C C . SER A 1 265 ? -38.448 0.247 98.247 1.00 64.06 265 SER A C 1
ATOM 2201 O O . SER A 1 265 ? -39.469 -0.089 98.845 1.00 64.06 265 SER A O 1
ATOM 2203 N N . SER A 1 266 ? -37.462 -0.614 97.979 1.00 61.22 266 SER A N 1
ATOM 2204 C CA . SER A 1 266 ? -37.492 -2.003 98.453 1.00 61.22 266 SER A CA 1
ATOM 2205 C C . SER A 1 266 ? -37.679 -2.043 99.970 1.00 61.22 266 SER A C 1
ATOM 2207 O O . SER A 1 266 ? -36.855 -1.503 100.700 1.00 61.22 266 SER A O 1
ATOM 2209 N N . VAL A 1 267 ? -38.742 -2.709 100.426 1.00 59.41 267 VAL A N 1
ATOM 2210 C CA . VAL A 1 267 ? -39.020 -2.920 101.858 1.00 59.41 267 VAL A CA 1
ATOM 2211 C C . VAL A 1 267 ? -38.101 -4.003 102.447 1.00 59.41 267 VAL A C 1
ATOM 2213 O O . VAL A 1 267 ? -37.851 -4.004 103.646 1.00 59.41 267 VAL A O 1
ATOM 2216 N N . LEU A 1 268 ? -37.562 -4.885 101.595 1.00 62.06 268 LEU A N 1
ATOM 2217 C CA . LEU A 1 268 ? -36.553 -5.882 101.959 1.00 62.06 268 LEU A CA 1
ATOM 2218 C C . LEU A 1 268 ? -35.262 -5.193 102.414 1.00 62.06 268 LEU A C 1
ATOM 2220 O O . LEU A 1 268 ? -34.742 -4.327 101.703 1.00 62.06 268 LEU A O 1
ATOM 2224 N N . THR A 1 269 ? -34.728 -5.630 103.550 1.00 67.19 269 THR A N 1
ATOM 2225 C CA . THR A 1 269 ? -33.396 -5.263 104.042 1.00 67.19 269 THR A CA 1
ATOM 2226 C C . THR A 1 269 ? -32.290 -5.897 103.182 1.00 67.19 269 THR A C 1
ATOM 2228 O O . THR A 1 269 ? -32.547 -6.889 102.494 1.00 67.19 269 THR A O 1
ATOM 2231 N N . PRO A 1 270 ? -31.035 -5.398 103.233 1.00 66.19 270 PRO A N 1
ATOM 2232 C CA . PRO A 1 270 ? -29.936 -5.952 102.434 1.00 66.19 270 PRO A CA 1
ATOM 2233 C C . PRO A 1 270 ? -29.739 -7.465 102.609 1.00 66.19 270 PRO A C 1
ATOM 2235 O O . PRO A 1 270 ? -29.546 -8.171 101.628 1.00 66.19 270 PRO A O 1
ATOM 2238 N N . LYS A 1 271 ? -29.908 -7.982 103.834 1.00 64.00 271 LYS A N 1
ATOM 2239 C CA . LYS A 1 271 ? -29.773 -9.418 104.137 1.00 64.00 271 LYS A CA 1
ATOM 2240 C C . LYS A 1 271 ? -30.871 -10.278 103.512 1.00 64.00 271 LYS A C 1
ATOM 2242 O O . LYS A 1 271 ? -30.629 -11.419 103.136 1.00 64.00 271 LYS A O 1
ATOM 2247 N N . GLU A 1 272 ? -32.083 -9.741 103.401 1.00 66.00 272 GLU A N 1
ATOM 2248 C CA . GLU A 1 272 ? -33.189 -10.421 102.718 1.00 66.00 272 GLU A CA 1
ATOM 2249 C C . GLU A 1 272 ? -33.003 -10.366 101.196 1.00 66.00 272 GLU A C 1
ATOM 2251 O O . GLU A 1 272 ? -33.380 -11.300 100.498 1.00 66.00 272 GLU A O 1
ATOM 2256 N N . GLN A 1 273 ? -32.375 -9.308 100.672 1.00 63.56 273 GLN A N 1
ATOM 2257 C CA . GLN A 1 273 ? -32.012 -9.206 99.255 1.00 63.56 273 GLN A CA 1
ATOM 2258 C C . GLN A 1 273 ? -30.891 -10.190 98.882 1.00 63.56 273 GLN A C 1
ATOM 2260 O O . GLN A 1 273 ? -31.003 -10.855 97.855 1.00 63.56 273 GLN A O 1
ATOM 2265 N N . GLU A 1 274 ? -29.865 -10.329 99.727 1.00 62.56 274 GLU A N 1
ATOM 2266 C CA . GLU A 1 274 ? -28.807 -11.346 99.609 1.00 62.56 274 GLU A CA 1
ATOM 2267 C C . GLU A 1 274 ? -29.410 -12.761 99.650 1.00 62.56 274 GLU A C 1
ATOM 2269 O O . GLU A 1 274 ? -29.273 -13.517 98.688 1.00 62.56 274 GLU A O 1
ATOM 2274 N N . GLY A 1 275 ? -30.199 -13.082 100.682 1.00 61.94 275 GLY A N 1
ATOM 2275 C CA . GLY A 1 275 ? -30.848 -14.392 100.804 1.00 61.94 275 GLY A CA 1
ATOM 2276 C C . GLY A 1 275 ? -31.835 -14.716 99.673 1.00 61.94 275 GLY A C 1
ATOM 2277 O O . GLY A 1 275 ? -32.007 -15.880 99.324 1.00 61.94 275 GLY A O 1
ATOM 2278 N N . ILE A 1 276 ? -32.473 -13.721 99.048 1.00 62.28 276 ILE A N 1
ATOM 2279 C CA . ILE A 1 276 ? -33.305 -13.940 97.852 1.00 62.28 276 ILE A CA 1
ATOM 2280 C C . ILE A 1 276 ? -32.441 -14.193 96.607 1.00 62.28 276 ILE A C 1
ATOM 2282 O O . ILE A 1 276 ? -32.866 -14.947 95.736 1.00 62.28 276 ILE A O 1
ATOM 2286 N N . GLN A 1 277 ? -31.238 -13.624 96.494 1.00 58.84 277 GLN A N 1
ATOM 2287 C CA . GLN A 1 277 ? -30.317 -13.959 95.398 1.00 58.84 277 GLN A CA 1
ATOM 2288 C C . GLN A 1 277 ? -29.759 -15.382 95.538 1.00 58.84 277 GLN A C 1
ATOM 2290 O O . GLN A 1 277 ? -29.661 -16.082 94.534 1.00 58.84 277 GLN A O 1
ATOM 2295 N N . GLU A 1 278 ? -29.477 -15.832 96.763 1.00 57.62 278 GLU A N 1
ATOM 2296 C CA . GLU A 1 278 ? -29.038 -17.206 97.041 1.00 57.62 278 GLU A CA 1
ATOM 2297 C C . GLU A 1 278 ? -30.164 -18.229 96.798 1.00 57.62 278 GLU A C 1
ATOM 2299 O O . GLU A 1 278 ? -29.988 -19.159 96.014 1.00 57.62 278 GLU A O 1
ATOM 2304 N N . ASN A 1 279 ? -31.361 -18.024 97.366 1.00 53.78 279 ASN A N 1
ATOM 2305 C CA . ASN A 1 279 ? -32.485 -18.960 97.194 1.00 53.78 279 ASN A CA 1
ATOM 2306 C C . ASN A 1 279 ? -33.020 -19.033 95.745 1.00 53.78 279 ASN A C 1
ATOM 2308 O O . ASN A 1 279 ? -33.617 -20.036 95.372 1.00 53.78 279 ASN A O 1
ATOM 2312 N N . ASN A 1 280 ? -32.802 -18.014 94.901 1.00 52.88 280 ASN A N 1
ATOM 2313 C CA . ASN A 1 280 ? -33.157 -18.060 93.470 1.00 52.88 280 ASN A CA 1
ATOM 2314 C C . ASN A 1 280 ? -32.186 -18.905 92.611 1.00 52.88 280 ASN A C 1
ATOM 2316 O O . ASN A 1 280 ? -32.319 -18.914 91.386 1.00 52.88 280 ASN A O 1
ATOM 2320 N N . LEU A 1 281 ? -31.200 -19.583 93.209 1.00 52.47 281 LEU A N 1
ATOM 2321 C CA . LEU A 1 281 ? -30.292 -20.498 92.505 1.00 52.47 281 LEU A CA 1
ATOM 2322 C C . LEU A 1 281 ? -30.625 -21.982 92.728 1.00 52.47 281 LEU A C 1
ATOM 2324 O O . LEU A 1 281 ? -30.169 -22.817 91.945 1.00 52.47 281 LEU A O 1
ATOM 2328 N N . GLU A 1 282 ? -31.431 -22.322 93.736 1.00 52.44 282 GLU A N 1
ATOM 2329 C CA . GLU A 1 282 ? -31.828 -23.705 94.012 1.00 52.44 282 GLU A CA 1
ATOM 2330 C C . GLU A 1 282 ? -33.169 -24.040 93.322 1.00 52.44 282 GLU A C 1
ATOM 2332 O O . GLU A 1 282 ? -34.198 -23.418 93.563 1.00 52.44 282 GLU A O 1
ATOM 2337 N N . GLU A 1 283 ? -33.126 -25.025 92.417 1.00 54.16 283 GLU A N 1
ATOM 2338 C CA . GLU A 1 283 ? -34.253 -25.564 91.629 1.00 54.16 283 GLU A CA 1
ATOM 2339 C C . GLU A 1 283 ? -35.035 -24.587 90.716 1.00 54.16 283 GLU A C 1
ATOM 2341 O O . GLU A 1 283 ? -36.267 -24.543 90.721 1.00 54.16 283 GLU A O 1
ATOM 2346 N N . LEU A 1 284 ? -34.339 -23.914 89.787 1.00 55.66 284 LEU A N 1
ATOM 2347 C CA . LEU A 1 284 ? -34.969 -23.459 88.536 1.00 55.66 284 LEU A CA 1
ATOM 2348 C C . LEU A 1 284 ? -34.594 -24.349 87.346 1.00 55.66 284 LEU A C 1
ATOM 2350 O O . LEU A 1 284 ? -33.426 -24.484 86.983 1.00 55.66 284 LEU A O 1
ATOM 2354 N N . THR A 1 285 ? -35.611 -24.874 86.661 1.00 66.12 285 THR A N 1
ATOM 2355 C CA . THR A 1 285 ? -35.476 -25.585 85.381 1.00 66.12 285 THR A CA 1
ATOM 2356 C C . THR A 1 285 ? -34.761 -24.715 84.339 1.00 66.12 285 THR A C 1
ATOM 2358 O O . THR A 1 285 ? -35.046 -23.520 84.238 1.00 66.12 285 THR A O 1
ATOM 2361 N N . GLU A 1 286 ? -33.902 -25.305 83.496 1.00 64.56 286 GLU A N 1
ATOM 2362 C CA . GLU A 1 286 ? -33.139 -24.571 82.463 1.00 64.56 286 GLU A CA 1
ATOM 2363 C C . GLU A 1 286 ? -33.994 -23.695 81.528 1.00 64.56 286 GLU A C 1
ATOM 2365 O O . GLU A 1 286 ? -33.512 -22.722 80.949 1.00 64.56 286 GLU A O 1
ATOM 2370 N N . GLU A 1 287 ? -35.248 -24.081 81.301 1.00 67.19 287 GLU A N 1
ATOM 2371 C CA . GLU A 1 287 ? -36.182 -23.340 80.455 1.00 67.19 287 GLU A CA 1
ATOM 2372 C C . GLU A 1 287 ? -36.712 -22.084 81.166 1.00 67.19 287 GLU A C 1
ATOM 2374 O O . GLU A 1 287 ? -36.804 -21.020 80.556 1.00 67.19 287 GLU A O 1
ATOM 2379 N N . LEU A 1 288 ? -36.955 -22.164 82.480 1.00 66.75 288 LEU A N 1
ATOM 2380 C CA . LEU A 1 288 ? -37.408 -21.034 83.291 1.00 66.75 288 LEU A CA 1
ATOM 2381 C C . LEU A 1 288 ? -36.288 -20.005 83.508 1.00 66.75 288 LEU A C 1
ATOM 2383 O O . LEU A 1 288 ? -36.543 -18.806 83.413 1.00 66.75 288 LEU A O 1
ATOM 2387 N N . THR A 1 289 ? -35.043 -20.448 83.714 1.00 65.88 289 THR A N 1
ATOM 2388 C CA . THR A 1 289 ? -33.879 -19.543 83.785 1.00 65.88 289 THR A CA 1
ATOM 2389 C C . THR A 1 289 ? -33.649 -18.803 82.468 1.00 65.88 289 THR A C 1
ATOM 2391 O O . THR A 1 289 ? -33.433 -17.593 82.493 1.00 65.88 289 THR A O 1
ATOM 2394 N N . LYS A 1 290 ? -33.773 -19.474 81.310 1.00 68.75 290 LYS A N 1
ATOM 2395 C CA . LYS A 1 290 ? -33.710 -18.814 79.988 1.00 68.75 290 LYS A CA 1
ATOM 2396 C C . LYS A 1 290 ? -34.804 -17.749 79.835 1.00 68.75 290 LYS A C 1
ATOM 2398 O O . LYS A 1 290 ? -34.498 -16.621 79.463 1.00 68.75 290 LYS A O 1
ATOM 2403 N N . VAL A 1 291 ? -36.049 -18.066 80.203 1.00 68.50 291 VAL A N 1
ATOM 2404 C CA . VAL A 1 291 ? -37.164 -17.099 80.180 1.00 68.50 291 VAL A CA 1
ATOM 2405 C C . VAL A 1 291 ? -36.924 -15.923 81.136 1.00 68.50 291 VAL A C 1
ATOM 2407 O O . VAL A 1 291 ? -37.210 -14.784 80.780 1.00 68.50 291 VAL A O 1
ATOM 2410 N N . MET A 1 292 ? -36.372 -16.153 82.330 1.00 67.06 292 MET A N 1
ATOM 2411 C CA . MET A 1 292 ? -36.070 -15.071 83.277 1.00 67.06 292 MET A CA 1
ATOM 2412 C C . MET A 1 292 ? -34.959 -14.135 82.788 1.00 67.06 292 MET A C 1
ATOM 2414 O O . MET A 1 292 ? -35.051 -12.932 83.037 1.00 67.06 292 MET A O 1
ATOM 2418 N N . VAL A 1 293 ? -33.965 -14.638 82.044 1.00 71.75 293 VAL A N 1
ATOM 2419 C CA . VAL A 1 293 ? -32.921 -13.802 81.418 1.00 71.75 293 VAL A CA 1
ATOM 2420 C C . VAL A 1 293 ? -33.521 -12.791 80.432 1.00 71.75 293 VAL A C 1
ATOM 2422 O O . VAL A 1 293 ? -33.152 -11.617 80.479 1.00 71.75 293 VAL A O 1
ATOM 2425 N N . ASP A 1 294 ? -34.508 -13.193 79.625 1.00 70.12 294 ASP A N 1
ATOM 2426 C CA . ASP A 1 294 ? -35.207 -12.303 78.678 1.00 70.12 294 ASP A CA 1
ATOM 2427 C C . ASP A 1 294 ? -36.032 -11.184 79.360 1.00 70.12 294 ASP A C 1
ATOM 2429 O O . ASP A 1 294 ? -36.430 -10.216 78.704 1.00 70.12 294 ASP A O 1
ATOM 2433 N N . TYR A 1 295 ? -36.271 -11.276 80.677 1.00 72.25 295 TYR A N 1
ATOM 2434 C CA . TYR A 1 295 ? -36.987 -10.270 81.475 1.00 72.25 295 TYR A CA 1
ATOM 2435 C C . TYR A 1 295 ? -36.103 -9.497 82.472 1.00 72.25 295 TYR A C 1
ATOM 2437 O O . TYR A 1 295 ? -36.629 -8.688 83.248 1.00 72.25 295 TYR A O 1
ATOM 2445 N N . ILE A 1 296 ? -34.775 -9.669 82.445 1.00 68.75 296 ILE A N 1
ATOM 2446 C CA . ILE A 1 296 ? -33.851 -8.862 83.260 1.00 68.75 296 ILE A CA 1
ATOM 2447 C C . ILE A 1 296 ? -34.059 -7.368 82.948 1.00 68.75 296 ILE A C 1
ATOM 2449 O O . ILE A 1 296 ? -34.081 -6.942 81.794 1.00 68.75 296 ILE A O 1
ATOM 2453 N N . GLY A 1 297 ? -34.256 -6.562 83.997 1.00 73.62 297 GLY A N 1
ATOM 2454 C CA . GLY A 1 297 ? -34.610 -5.139 83.897 1.00 73.62 297 GLY A CA 1
ATOM 2455 C C . GLY A 1 297 ? -36.116 -4.827 83.935 1.00 73.62 297 GLY A C 1
ATOM 2456 O O . GLY A 1 297 ? -36.483 -3.681 84.193 1.00 73.62 297 GLY A O 1
ATOM 2457 N N . MET A 1 298 ? -37.010 -5.816 83.787 1.00 83.12 298 MET A N 1
ATOM 2458 C CA . MET A 1 298 ? -38.466 -5.617 83.951 1.00 83.12 298 MET A CA 1
ATOM 2459 C C . MET A 1 298 ? -38.934 -5.634 85.416 1.00 83.12 298 MET A C 1
ATOM 2461 O O . MET A 1 298 ? -40.121 -5.457 85.688 1.00 83.12 298 MET A O 1
ATOM 2465 N N . GLU A 1 299 ? -38.025 -5.781 86.383 1.00 78.75 299 GLU A N 1
ATOM 2466 C CA . GLU A 1 299 ? -38.336 -5.767 87.820 1.00 78.75 299 GLU A CA 1
ATOM 2467 C C . GLU A 1 299 ? -39.238 -4.602 88.241 1.00 78.75 299 GLU A C 1
ATOM 2469 O O . GLU A 1 299 ? -40.176 -4.783 89.009 1.00 78.75 299 GLU A O 1
ATOM 2474 N N . ASN A 1 300 ? -38.955 -3.391 87.753 1.00 82.38 300 ASN A N 1
ATOM 2475 C CA . ASN A 1 300 ? -39.674 -2.185 88.159 1.00 82.38 300 ASN A CA 1
ATOM 2476 C C . ASN A 1 300 ? -41.083 -2.115 87.546 1.00 82.38 300 ASN A C 1
ATOM 2478 O O . ASN A 1 300 ? -41.983 -1.536 88.155 1.00 82.38 300 ASN A O 1
ATOM 2482 N N . PHE A 1 301 ? -41.307 -2.774 86.404 1.00 85.38 301 PHE A N 1
ATOM 2483 C CA . PHE A 1 301 ? -42.651 -3.027 85.884 1.00 85.38 301 PHE A CA 1
ATOM 2484 C C . PHE A 1 301 ? -43.396 -4.029 86.778 1.00 85.38 301 PHE A C 1
ATOM 2486 O O . PHE A 1 301 ? -44.524 -3.758 87.186 1.00 85.38 301 PHE A O 1
ATOM 2493 N N . TRP A 1 302 ? -42.754 -5.139 87.159 1.00 84.44 302 TRP A N 1
ATOM 2494 C CA . TRP A 1 302 ? -43.369 -6.162 88.012 1.00 84.44 302 TRP A CA 1
ATOM 2495 C C . TRP A 1 302 ? -43.668 -5.676 89.434 1.00 84.44 302 TRP A C 1
ATOM 2497 O O . TRP A 1 302 ? -44.761 -5.932 89.930 1.00 84.44 302 TRP A O 1
ATOM 2507 N N . LYS A 1 303 ? -42.774 -4.897 90.060 1.00 81.88 303 LYS A N 1
ATOM 2508 C CA . LYS A 1 303 ? -43.022 -4.194 91.336 1.00 81.88 303 LYS A CA 1
ATOM 2509 C C . LYS A 1 303 ? -44.317 -3.373 91.245 1.00 81.88 303 LYS A C 1
ATOM 2511 O O . LYS A 1 303 ? -45.227 -3.539 92.056 1.00 81.88 303 LYS A O 1
ATOM 2516 N N . ARG A 1 304 ? -44.445 -2.546 90.201 1.00 84.69 304 ARG A N 1
ATOM 2517 C CA . ARG A 1 304 ? -45.608 -1.673 89.973 1.00 84.69 304 ARG A CA 1
ATOM 2518 C C . ARG A 1 304 ? -46.898 -2.454 89.697 1.00 84.69 304 ARG A C 1
ATOM 2520 O O . ARG A 1 304 ? -47.927 -2.158 90.297 1.00 84.69 304 ARG A O 1
ATOM 2527 N N . TYR A 1 305 ? -46.833 -3.488 88.856 1.00 87.00 305 TYR A N 1
ATOM 2528 C CA . TYR A 1 305 ? -47.953 -4.399 88.594 1.00 87.00 305 TYR A CA 1
ATOM 2529 C C . TYR A 1 305 ? -48.425 -5.105 89.875 1.00 87.00 305 TYR A C 1
ATOM 2531 O O . TYR A 1 305 ? -49.622 -5.130 90.159 1.00 87.00 305 TYR A O 1
ATOM 2539 N N . ASN A 1 306 ? -47.493 -5.613 90.686 1.00 87.50 306 ASN A N 1
ATOM 2540 C CA . ASN A 1 306 ? -47.800 -6.316 91.930 1.00 87.50 306 ASN A CA 1
ATOM 2541 C C . ASN A 1 306 ? -48.415 -5.386 92.990 1.00 87.50 306 ASN A C 1
ATOM 2543 O O . ASN A 1 306 ? -49.377 -5.795 93.638 1.00 87.50 306 ASN A O 1
ATOM 2547 N N . LYS A 1 307 ? -47.953 -4.128 93.117 1.00 85.50 307 LYS A N 1
ATOM 2548 C CA . LYS A 1 307 ? -48.605 -3.106 93.966 1.00 85.50 307 LYS A CA 1
ATOM 2549 C C . LYS A 1 307 ? -50.079 -2.940 93.584 1.00 85.50 307 LYS A C 1
ATOM 2551 O O . LYS A 1 307 ? -50.957 -3.200 94.405 1.00 85.50 307 LYS A O 1
ATOM 2556 N N . VAL A 1 308 ? -50.347 -2.588 92.324 1.00 87.69 308 VAL A N 1
ATOM 2557 C CA . VAL A 1 308 ? -51.716 -2.377 91.817 1.00 87.69 308 VAL A CA 1
ATOM 2558 C C . VAL A 1 308 ? -52.559 -3.652 91.954 1.00 87.69 308 VAL A C 1
ATOM 2560 O O . VAL A 1 308 ? -53.759 -3.585 92.219 1.00 87.69 308 VAL A O 1
ATOM 2563 N N . LYS A 1 309 ? -51.949 -4.838 91.832 1.00 91.44 309 LYS A N 1
ATOM 2564 C CA . LYS A 1 309 ? -52.645 -6.115 92.019 1.00 91.44 309 LYS A CA 1
ATOM 2565 C C . LYS A 1 309 ? -53.047 -6.369 93.476 1.00 91.44 309 LYS A C 1
ATOM 2567 O O . LYS A 1 309 ? -54.158 -6.843 93.710 1.00 91.44 309 LYS A O 1
ATOM 2572 N N . LEU A 1 310 ? -52.190 -6.036 94.442 1.00 88.50 310 LEU A N 1
ATOM 2573 C CA . LEU A 1 310 ? -52.507 -6.119 95.872 1.00 88.50 310 LEU A CA 1
ATOM 2574 C C . LEU A 1 310 ? -53.582 -5.097 96.269 1.00 88.50 310 LEU A C 1
ATOM 2576 O O . LEU A 1 310 ? -54.502 -5.438 97.010 1.00 88.50 310 LEU A O 1
ATOM 2580 N N . GLU A 1 311 ? -53.532 -3.885 95.716 1.00 88.25 311 GLU A N 1
ATOM 2581 C CA . GLU A 1 311 ? -54.564 -2.858 95.911 1.00 88.25 311 GLU A CA 1
ATOM 2582 C C . GLU A 1 311 ? -55.905 -3.255 95.279 1.00 88.25 311 GLU A C 1
ATOM 2584 O O . GLU A 1 311 ? -56.955 -3.086 95.897 1.00 88.25 311 GLU A O 1
ATOM 2589 N N . GLN A 1 312 ? -55.900 -3.884 94.097 1.00 93.19 312 GLN A N 1
ATOM 2590 C CA . GLN A 1 312 ? -57.111 -4.466 93.512 1.00 93.19 312 GLN A CA 1
ATOM 2591 C C . GLN A 1 312 ? -57.745 -5.501 94.458 1.00 93.19 312 GLN A C 1
ATOM 2593 O O . GLN A 1 312 ? -58.963 -5.495 94.644 1.00 93.19 312 GLN A O 1
ATOM 2598 N N . LEU A 1 313 ? -56.937 -6.381 95.057 1.00 94.00 313 LEU A N 1
ATOM 2599 C CA . LEU A 1 313 ? -57.409 -7.418 95.979 1.00 94.00 313 LEU A CA 1
ATOM 2600 C C . LEU A 1 313 ? -57.911 -6.829 97.308 1.00 94.00 313 LEU A C 1
ATOM 2602 O O . LEU A 1 313 ? -58.961 -7.250 97.799 1.00 94.00 313 LEU A O 1
ATOM 2606 N N . SER A 1 314 ? -57.232 -5.823 97.868 1.00 94.00 314 SER A N 1
ATOM 2607 C CA . SER A 1 314 ? -57.668 -5.168 99.109 1.00 94.00 314 SER A CA 1
ATOM 2608 C C . SER A 1 314 ? -58.964 -4.371 98.910 1.00 94.00 314 SER A C 1
ATOM 2610 O O . SER A 1 314 ? -59.875 -4.473 99.734 1.00 94.00 314 SER A O 1
ATOM 2612 N N . LEU A 1 315 ? -59.119 -3.677 97.775 1.00 94.12 315 LEU A N 1
ATOM 2613 C CA . LEU A 1 315 ? -60.363 -3.005 97.385 1.00 94.12 315 LEU A CA 1
ATOM 2614 C C . LEU A 1 315 ? -61.507 -4.000 97.139 1.00 94.12 315 LEU A C 1
ATOM 2616 O O . LEU A 1 315 ? -62.638 -3.743 97.554 1.00 94.12 315 LEU A O 1
ATOM 2620 N N . GLN A 1 316 ? -61.237 -5.153 96.517 1.00 94.50 316 GLN A N 1
ATOM 2621 C CA . GLN A 1 316 ? -62.226 -6.227 96.357 1.00 94.50 316 GLN A CA 1
ATOM 2622 C C . GLN A 1 316 ? -62.684 -6.781 97.713 1.00 94.50 316 GLN A C 1
ATOM 2624 O O . GLN A 1 316 ? -63.890 -6.883 97.954 1.00 94.50 316 GLN A O 1
ATOM 2629 N N . HIS A 1 317 ? -61.752 -7.069 98.627 1.00 94.62 317 HIS A N 1
ATOM 2630 C CA . HIS A 1 317 ? -62.091 -7.545 99.968 1.00 94.62 317 HIS A CA 1
ATOM 2631 C C . HIS A 1 317 ? -62.854 -6.483 100.776 1.00 94.62 317 HIS A C 1
ATOM 2633 O O . HIS A 1 317 ? -63.888 -6.787 101.372 1.00 94.62 317 HIS A O 1
ATOM 2639 N N . ARG A 1 318 ? -62.427 -5.213 100.734 1.00 94.81 318 ARG A N 1
ATOM 2640 C CA . ARG A 1 318 ? -63.125 -4.119 101.425 1.00 94.81 318 ARG A CA 1
ATOM 2641 C C . ARG A 1 318 ? -64.517 -3.861 100.847 1.00 94.81 318 ARG A C 1
ATOM 2643 O O . ARG A 1 318 ? -65.439 -3.600 101.614 1.00 94.81 318 ARG A O 1
ATOM 2650 N N . ARG A 1 319 ? -64.710 -4.000 99.530 1.00 95.38 319 ARG A N 1
ATOM 2651 C CA . ARG A 1 319 ? -66.042 -3.969 98.902 1.00 95.38 319 ARG A CA 1
ATOM 2652 C C . ARG A 1 319 ? -66.931 -5.103 99.419 1.00 95.38 319 ARG A C 1
ATOM 2654 O O . ARG A 1 319 ? -68.094 -4.846 99.710 1.00 95.38 319 ARG A O 1
ATOM 2661 N N . ALA A 1 320 ? -66.405 -6.321 99.562 1.00 95.00 320 ALA A N 1
ATOM 2662 C CA . ALA A 1 320 ? -67.162 -7.444 100.119 1.00 95.00 320 ALA A CA 1
ATOM 2663 C C . ALA A 1 320 ? -67.571 -7.190 101.584 1.00 95.00 320 ALA A C 1
ATOM 2665 O O . ALA A 1 320 ? -68.746 -7.329 101.913 1.00 95.00 320 ALA A O 1
ATOM 2666 N N . GLN A 1 321 ? -66.645 -6.714 102.429 1.00 95.19 321 GLN A N 1
ATOM 2667 C CA . GLN A 1 321 ? -66.948 -6.293 103.807 1.00 95.19 321 GLN A CA 1
ATOM 2668 C C . GLN A 1 321 ? -68.034 -5.206 103.857 1.00 95.19 321 GLN A C 1
ATOM 2670 O O . GLN A 1 321 ? -68.959 -5.285 104.657 1.00 95.19 321 GLN A O 1
ATOM 2675 N N . LEU A 1 322 ? -67.940 -4.180 103.003 1.00 95.56 322 LEU A N 1
ATOM 2676 C CA . LEU A 1 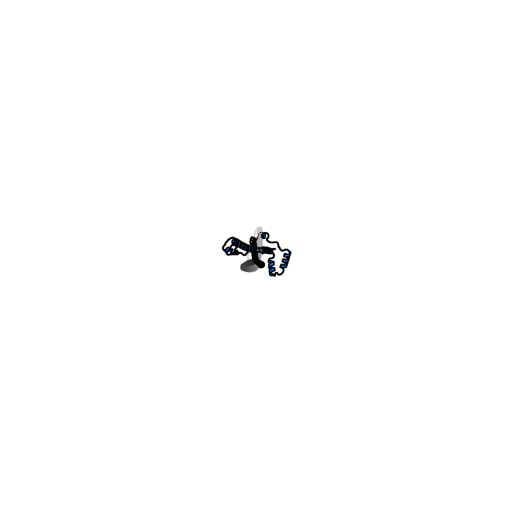322 ? -68.916 -3.087 102.974 1.00 95.56 322 LEU A CA 1
ATOM 2677 C C . LEU A 1 322 ? -70.299 -3.543 102.490 1.00 95.56 322 LEU A C 1
ATOM 2679 O O . LEU A 1 322 ? -71.294 -2.986 102.944 1.00 95.56 322 LEU A O 1
ATOM 2683 N N . LEU A 1 323 ? -70.383 -4.550 101.614 1.00 95.56 323 LEU A N 1
ATOM 2684 C CA . LEU A 1 323 ? -71.656 -5.149 101.197 1.00 95.56 323 LEU A CA 1
ATOM 2685 C C . LEU A 1 323 ? -72.299 -5.971 102.325 1.00 95.56 323 LEU A C 1
ATOM 2687 O O . LEU A 1 323 ? -73.490 -5.804 102.570 1.00 95.56 323 LEU A O 1
ATOM 2691 N N . ASP A 1 324 ? -71.518 -6.780 103.047 1.00 94.94 324 ASP A N 1
ATOM 2692 C CA . ASP A 1 324 ? -71.964 -7.510 104.246 1.00 94.94 324 ASP A CA 1
ATOM 2693 C C . ASP A 1 324 ? -72.476 -6.554 105.342 1.00 94.94 324 ASP A C 1
ATOM 2695 O O . ASP A 1 324 ? -73.590 -6.708 105.847 1.00 94.94 324 ASP A O 1
ATOM 2699 N N . ILE A 1 325 ? -71.717 -5.493 105.636 1.00 94.06 325 ILE A N 1
ATOM 2700 C CA . ILE A 1 325 ? -72.120 -4.448 106.586 1.00 94.06 325 ILE A CA 1
ATOM 2701 C C . ILE A 1 325 ? -73.373 -3.705 106.092 1.00 94.06 325 ILE A C 1
ATOM 2703 O O . ILE A 1 325 ? -74.256 -3.411 106.89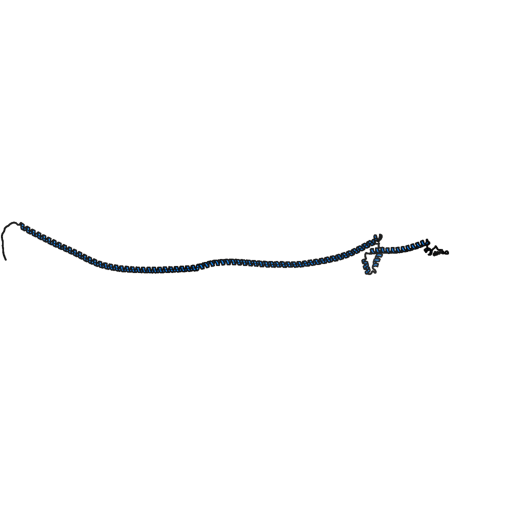3 1.00 94.06 325 ILE A O 1
ATOM 2707 N N . ASN A 1 326 ? -73.503 -3.417 104.790 1.00 95.31 326 ASN A N 1
ATOM 2708 C CA . ASN A 1 326 ? -74.708 -2.776 104.248 1.00 95.31 326 ASN A CA 1
ATOM 2709 C C . ASN A 1 326 ? -75.940 -3.695 104.326 1.00 95.31 326 ASN A C 1
ATOM 2711 O O . ASN A 1 326 ? -77.032 -3.194 104.579 1.00 95.31 326 ASN A O 1
ATOM 2715 N N . GLY A 1 327 ? -75.767 -5.011 104.163 1.00 94.12 327 GLY A N 1
ATOM 2716 C CA . GLY A 1 327 ? -76.803 -6.015 104.418 1.00 94.12 327 GLY A CA 1
ATOM 2717 C C . GLY A 1 327 ? -77.280 -5.965 105.869 1.00 94.12 327 GLY A C 1
ATOM 2718 O O . GLY A 1 327 ? -78.438 -5.645 106.120 1.00 94.12 327 GLY A O 1
ATOM 2719 N N . LYS A 1 328 ? -76.358 -6.127 106.824 1.00 93.19 328 LYS A N 1
ATOM 2720 C CA . LYS A 1 328 ? -76.648 -6.081 108.270 1.00 93.19 328 LYS A CA 1
ATOM 2721 C C . LYS A 1 328 ? -77.275 -4.757 108.718 1.00 93.19 328 LYS A C 1
ATOM 2723 O O . LYS A 1 328 ? -78.186 -4.749 109.540 1.00 93.19 328 LYS A O 1
ATOM 2728 N N . LEU A 1 329 ? -76.842 -3.626 108.154 1.00 93.38 329 LEU A N 1
ATOM 2729 C CA . LEU A 1 329 ? -77.461 -2.319 108.412 1.00 93.38 329 LEU A CA 1
ATOM 2730 C C . LEU A 1 329 ? -78.890 -2.225 107.855 1.00 93.38 329 LEU A C 1
ATOM 2732 O O . LEU A 1 329 ? -79.741 -1.631 108.509 1.00 93.38 329 LEU A O 1
ATOM 2736 N N . ARG A 1 330 ? -79.180 -2.811 106.684 1.00 92.44 330 ARG A N 1
ATOM 2737 C CA . ARG A 1 330 ? -80.552 -2.894 106.146 1.00 92.44 330 ARG A CA 1
ATOM 2738 C C . ARG A 1 330 ? -81.434 -3.824 106.973 1.00 92.44 330 ARG A C 1
ATOM 2740 O O . ARG A 1 330 ? -82.595 -3.498 107.179 1.00 92.44 330 ARG A O 1
ATOM 2747 N N . GLU A 1 331 ? -80.894 -4.938 107.456 1.00 90.00 331 GLU A N 1
ATOM 2748 C CA . GLU A 1 331 ? -81.595 -5.882 108.335 1.00 90.00 331 GLU A CA 1
ATOM 2749 C C . GLU A 1 331 ? -81.950 -5.230 109.677 1.00 90.00 331 GLU A C 1
ATOM 2751 O O . GLU A 1 331 ? -83.119 -5.232 110.055 1.00 90.00 331 GLU A O 1
ATOM 2756 N N . MET A 1 332 ? -80.992 -4.575 110.345 1.00 88.81 332 MET A N 1
ATOM 2757 C CA . MET A 1 332 ? -81.261 -3.817 111.575 1.00 88.81 332 MET A CA 1
ATOM 2758 C C . MET A 1 332 ? -82.212 -2.635 111.340 1.00 88.81 332 MET A C 1
ATOM 2760 O O . MET A 1 332 ? -83.063 -2.363 112.182 1.00 88.81 332 MET A O 1
ATOM 2764 N N . LEU A 1 333 ? -82.108 -1.936 110.202 1.00 89.31 333 LEU A N 1
ATOM 2765 C CA . LEU A 1 333 ? -83.035 -0.851 109.867 1.00 89.31 333 LEU A CA 1
ATOM 2766 C C . LEU A 1 333 ? -84.451 -1.379 109.604 1.00 89.31 333 LEU A C 1
ATOM 2768 O O . LEU A 1 333 ? -85.404 -0.753 110.060 1.00 89.31 333 LEU A O 1
ATOM 2772 N N . LYS A 1 334 ? -84.598 -2.534 108.935 1.00 85.69 334 LYS A N 1
ATOM 2773 C CA . LYS A 1 334 ? -85.892 -3.216 108.812 1.00 85.69 334 LYS A CA 1
ATOM 2774 C C . LYS A 1 334 ? -86.424 -3.563 110.203 1.00 85.69 334 LYS A C 1
ATOM 2776 O O . LYS A 1 334 ? -87.489 -3.078 110.542 1.00 85.69 334 LYS A O 1
ATOM 2781 N N . GLN A 1 335 ? -85.656 -4.262 111.042 1.00 81.62 335 GLN A N 1
ATOM 2782 C CA . GLN A 1 335 ? -86.055 -4.611 112.416 1.00 81.62 335 GLN A CA 1
ATOM 2783 C C . GLN A 1 335 ? -86.453 -3.391 113.270 1.00 81.62 335 GLN A C 1
ATOM 2785 O O . GLN A 1 335 ? -87.366 -3.484 114.085 1.00 81.62 335 GLN A O 1
ATOM 2790 N N . TYR A 1 336 ? -85.804 -2.238 113.087 1.00 84.25 336 TYR A N 1
ATOM 2791 C CA . TYR A 1 336 ? -86.141 -0.997 113.792 1.00 84.25 336 TYR A CA 1
ATOM 2792 C C . TYR A 1 336 ? -87.446 -0.357 113.287 1.00 84.25 336 TYR A C 1
ATOM 2794 O O . TYR A 1 336 ? -88.264 0.087 114.091 1.00 84.25 336 TYR A O 1
ATOM 2802 N N . LEU A 1 337 ? -87.670 -0.336 111.969 1.00 83.25 337 LEU A N 1
ATOM 2803 C CA . LEU A 1 337 ? -88.921 0.145 111.369 1.00 83.25 337 LEU A CA 1
ATOM 2804 C C . LEU A 1 337 ? -90.094 -0.800 111.676 1.00 83.25 337 LEU A C 1
ATOM 2806 O O . LEU A 1 337 ? -91.185 -0.339 112.006 1.00 83.25 337 LEU A O 1
ATOM 2810 N N . ASP A 1 338 ? -89.845 -2.105 111.649 1.00 78.06 338 ASP A N 1
ATOM 2811 C CA . ASP A 1 338 ? -90.752 -3.179 112.060 1.00 78.06 338 ASP A CA 1
ATOM 2812 C C . ASP A 1 338 ? -91.055 -3.119 113.573 1.00 78.06 338 ASP A C 1
ATOM 2814 O O . ASP A 1 338 ? -92.148 -3.458 114.010 1.00 78.06 338 ASP A O 1
ATOM 2818 N N . GLY A 1 339 ? -90.118 -2.635 114.395 1.00 75.25 339 GLY A N 1
ATOM 2819 C CA . GLY A 1 339 ? -90.317 -2.430 115.834 1.00 75.25 339 GLY A CA 1
ATOM 2820 C C . GLY A 1 339 ? -91.100 -1.163 116.209 1.00 75.25 339 GLY A C 1
ATOM 2821 O O . GLY A 1 339 ? -91.523 -1.036 117.357 1.00 75.25 339 GLY A O 1
ATOM 2822 N N . ILE A 1 340 ? -91.284 -0.222 115.273 1.00 75.56 340 ILE A N 1
ATOM 2823 C CA . ILE A 1 340 ? -91.969 1.070 115.494 1.00 75.56 340 ILE A CA 1
ATOM 2824 C C . ILE A 1 340 ? -93.289 1.167 114.715 1.00 75.56 340 ILE A C 1
ATOM 2826 O O . ILE A 1 340 ? -94.224 1.830 115.165 1.00 75.56 340 ILE A O 1
ATOM 2830 N N . SER A 1 341 ? -93.387 0.515 113.556 1.00 72.94 341 SER A N 1
ATOM 2831 C CA . SER A 1 341 ? -94.612 0.439 112.759 1.00 72.94 341 SER A CA 1
ATOM 2832 C C . SER A 1 341 ? -95.378 -0.853 113.042 1.00 72.94 341 SER A C 1
ATOM 2834 O O . SER A 1 341 ? -94.793 -1.917 113.212 1.00 72.94 341 SER A O 1
ATOM 2836 N N . VAL A 1 342 ? -96.709 -0.773 113.072 1.00 66.38 342 VAL A N 1
ATOM 2837 C CA . VAL A 1 342 ? -97.568 -1.957 113.201 1.00 66.38 342 VAL A CA 1
ATOM 2838 C C . VAL A 1 342 ? -98.012 -2.372 111.803 1.00 66.38 342 VAL A C 1
ATOM 2840 O O . VAL A 1 342 ? -98.956 -1.806 111.253 1.00 66.38 342 VAL A O 1
ATOM 2843 N N . SER A 1 343 ? -97.296 -3.328 111.212 1.00 67.94 343 SER A N 1
ATOM 2844 C CA . SER A 1 343 ? -97.616 -3.920 109.910 1.00 67.94 343 SER A CA 1
ATOM 2845 C C . SER A 1 343 ? -97.999 -5.397 110.052 1.00 67.94 343 SER A C 1
ATOM 2847 O O . SER A 1 343 ? -97.679 -6.045 111.049 1.00 67.94 343 SER A O 1
ATOM 2849 N N . ASP A 1 344 ? -98.683 -5.946 109.050 1.00 70.94 344 ASP A N 1
ATOM 2850 C CA . ASP A 1 344 ? -99.163 -7.337 109.074 1.00 70.94 344 ASP A CA 1
ATOM 2851 C C . ASP A 1 344 ? -97.997 -8.349 109.151 1.00 70.94 344 ASP A C 1
ATOM 2853 O O . ASP A 1 344 ? -98.063 -9.364 109.845 1.00 70.94 344 ASP A O 1
ATOM 2857 N N . GLU A 1 345 ? -96.865 -8.015 108.519 1.00 72.88 345 GLU A N 1
ATOM 2858 C CA . GLU A 1 345 ? -95.630 -8.807 108.569 1.00 72.88 345 GLU A CA 1
ATOM 2859 C C . GLU A 1 345 ? -95.051 -8.856 109.998 1.00 72.88 345 GLU A C 1
ATOM 2861 O O . GLU A 1 345 ? -94.639 -9.922 110.459 1.00 72.88 345 GLU A O 1
ATOM 2866 N N . VAL A 1 346 ? -95.109 -7.737 110.733 1.00 66.94 346 VAL A N 1
ATOM 2867 C CA . VAL A 1 346 ? -94.702 -7.628 112.148 1.00 66.94 346 VAL A CA 1
ATOM 2868 C C . VAL A 1 346 ? -95.642 -8.401 113.067 1.00 66.94 346 VAL A C 1
ATOM 2870 O O . VAL A 1 346 ? -95.183 -9.040 114.014 1.00 66.94 346 VAL A O 1
ATOM 2873 N N . LEU A 1 347 ? -96.950 -8.384 112.794 1.00 67.62 347 LEU A N 1
ATOM 2874 C CA . LEU A 1 347 ? -97.940 -9.145 113.564 1.00 67.62 347 LEU A CA 1
ATOM 2875 C C . LEU A 1 347 ? -97.797 -10.665 113.374 1.00 67.62 347 LEU A C 1
ATOM 2877 O O . LEU A 1 347 ? -98.117 -11.418 114.292 1.00 67.62 347 LEU A O 1
ATOM 2881 N N . SER A 1 348 ? -97.263 -11.110 112.231 1.00 71.88 348 SER A N 1
ATOM 2882 C CA . SER A 1 348 ? -96.985 -12.527 111.942 1.00 71.88 348 SER A CA 1
ATOM 2883 C C . SER A 1 348 ? -95.710 -13.088 112.600 1.00 71.88 348 SER A C 1
ATOM 2885 O O . SER A 1 348 ? -95.540 -14.306 112.667 1.00 71.88 348 SER A O 1
ATOM 2887 N N . GLN A 1 349 ? -94.808 -12.222 113.075 1.00 69.88 349 GLN A N 1
ATOM 2888 C CA . GLN A 1 349 ? -93.507 -12.593 113.648 1.00 69.88 349 GLN A CA 1
ATOM 2889 C C . GLN A 1 349 ? -93.488 -12.440 115.180 1.00 69.88 349 GLN A C 1
ATOM 2891 O O . GLN A 1 349 ? -94.377 -11.833 115.776 1.00 69.88 349 GLN A O 1
ATOM 2896 N N . LEU A 1 350 ? -92.470 -13.004 115.845 1.00 65.88 350 LEU A N 1
ATOM 2897 C CA . LEU A 1 350 ? -92.323 -12.900 117.304 1.00 65.88 350 LEU A CA 1
ATOM 2898 C C . LEU A 1 350 ? -92.074 -11.437 117.702 1.00 65.88 350 LEU A C 1
ATOM 2900 O O . LEU A 1 350 ? -91.013 -10.882 117.420 1.00 65.88 350 LEU A O 1
ATOM 2904 N N . ASN A 1 351 ? -93.055 -10.821 118.360 1.00 66.44 351 ASN A N 1
ATOM 2905 C CA . ASN A 1 351 ? -93.104 -9.382 118.603 1.00 66.44 351 ASN A CA 1
ATOM 2906 C C . ASN A 1 351 ? -93.444 -9.056 120.079 1.00 66.44 351 ASN A C 1
ATOM 2908 O O . ASN A 1 351 ? -93.970 -9.906 120.802 1.00 66.44 351 ASN A O 1
ATOM 2912 N N . PRO A 1 352 ? -93.145 -7.831 120.561 1.00 68.69 352 PRO A N 1
ATOM 2913 C CA . PRO A 1 352 ? -93.541 -7.382 121.900 1.00 68.69 352 PRO A CA 1
ATOM 2914 C C . PRO A 1 352 ? -95.011 -6.936 121.984 1.00 68.69 352 PRO A C 1
ATOM 2916 O O . PRO A 1 352 ? -95.519 -6.722 123.081 1.00 68.69 352 PRO A O 1
ATOM 2919 N N . LEU A 1 353 ? -95.677 -6.747 120.839 1.00 68.81 353 LEU A N 1
ATOM 2920 C CA . LEU A 1 353 ? -97.002 -6.127 120.745 1.00 68.81 353 LEU A CA 1
ATOM 2921 C C . LEU A 1 353 ? -98.150 -7.097 121.064 1.00 68.81 353 LEU A C 1
ATOM 2923 O O . LEU A 1 353 ? -99.223 -6.651 121.464 1.00 68.81 353 LEU A O 1
ATOM 2927 N N . PHE A 1 354 ? -97.933 -8.408 120.915 1.00 65.62 354 PHE A N 1
ATOM 2928 C CA . PHE A 1 354 ? -98.908 -9.441 121.261 1.00 65.62 354 PHE A CA 1
ATOM 2929 C C . PHE A 1 354 ? -98.514 -10.147 122.568 1.00 65.62 354 PHE A C 1
ATOM 2931 O O . PHE A 1 354 ? -97.604 -10.977 122.607 1.00 65.62 354 PHE A O 1
ATOM 2938 N N . ILE A 1 355 ? -99.226 -9.820 123.651 1.00 64.88 355 ILE A N 1
ATOM 2939 C CA . ILE A 1 355 ? -99.090 -10.455 124.969 1.00 64.88 355 ILE A CA 1
ATOM 2940 C C . ILE A 1 355 ? -100.413 -11.143 125.299 1.00 64.88 355 ILE A C 1
ATOM 2942 O O . ILE A 1 355 ? -101.458 -10.497 125.360 1.00 64.88 355 ILE A O 1
ATOM 2946 N N . VAL A 1 356 ? -100.366 -12.452 125.543 1.00 60.56 356 VAL A N 1
ATOM 2947 C CA . VAL A 1 356 ? -101.536 -13.265 125.907 1.00 60.56 356 VAL A CA 1
ATOM 2948 C C . VAL A 1 356 ? -101.221 -13.985 127.215 1.00 60.56 356 VAL A C 1
ATOM 2950 O O . VAL A 1 356 ? -100.131 -14.522 127.387 1.00 60.56 356 VAL A O 1
ATOM 2953 N N . ASN A 1 357 ? -102.156 -13.965 128.171 1.00 55.78 357 ASN A N 1
ATOM 2954 C CA . ASN A 1 357 ? -102.004 -14.592 129.493 1.00 55.78 357 ASN A CA 1
ATOM 2955 C C . ASN A 1 357 ? -100.696 -14.211 130.229 1.00 55.78 357 ASN A C 1
ATOM 2957 O O . ASN A 1 357 ? -100.051 -15.055 130.849 1.00 55.78 357 ASN A O 1
ATOM 2961 N N . TYR A 1 358 ? -100.317 -12.928 130.167 1.00 60.59 358 TYR A N 1
ATOM 2962 C CA . TYR A 1 358 ? -99.124 -12.345 130.810 1.00 60.59 358 TYR A CA 1
ATOM 2963 C C . TYR A 1 358 ? -97.765 -12.905 130.345 1.00 60.59 358 TYR A C 1
ATOM 2965 O O . TYR A 1 358 ? -96.747 -12.647 130.987 1.00 60.59 358 TYR A O 1
ATOM 2973 N N . GLN A 1 359 ? -97.718 -13.622 129.219 1.00 57.56 359 GLN A N 1
ATOM 2974 C CA . GLN A 1 359 ? -96.474 -14.072 128.591 1.00 57.56 359 GLN A CA 1
ATOM 2975 C C . GLN A 1 359 ? -96.291 -13.376 127.236 1.00 57.56 359 GLN A C 1
ATOM 2977 O O . GLN A 1 359 ? -97.230 -13.250 126.449 1.00 57.56 359 GLN A O 1
ATOM 2982 N N . SER A 1 360 ? -95.078 -12.880 126.984 1.00 61.22 360 SER A N 1
ATOM 2983 C CA . SER A 1 360 ? -94.674 -12.312 125.696 1.00 61.22 360 SER A CA 1
ATOM 2984 C C . SER A 1 360 ? -94.177 -13.411 124.764 1.00 61.22 360 SER A C 1
ATOM 2986 O O . SER A 1 360 ? -93.413 -14.271 125.197 1.00 61.22 360 SER A O 1
ATOM 2988 N N . ASN A 1 361 ? -94.498 -13.320 123.473 1.00 64.75 361 ASN A N 1
ATOM 2989 C CA . ASN A 1 361 ? -93.968 -14.239 122.458 1.00 64.75 361 ASN A CA 1
ATOM 2990 C C . ASN A 1 361 ? -92.470 -14.024 122.146 1.00 64.75 361 ASN A C 1
ATOM 2992 O O . ASN A 1 361 ? -91.853 -14.852 121.477 1.00 64.75 361 ASN A O 1
ATOM 2996 N N . LEU A 1 362 ? -91.865 -12.933 122.630 1.00 65.19 362 LEU A N 1
ATOM 2997 C CA . LEU A 1 362 ? -90.413 -12.756 122.612 1.00 65.19 362 LEU A CA 1
ATOM 2998 C C . LEU A 1 362 ? -89.719 -13.708 123.604 1.00 65.19 362 LEU A C 1
ATOM 3000 O O . LEU A 1 362 ? -90.224 -13.890 124.716 1.00 65.19 362 LEU A O 1
ATOM 3004 N N . PRO A 1 363 ? -88.523 -14.238 123.272 1.00 59.94 363 PRO A N 1
ATOM 3005 C CA . PRO A 1 363 ? -87.677 -14.925 124.241 1.00 59.94 363 PRO A CA 1
ATOM 3006 C C . PRO A 1 363 ? -87.415 -14.026 125.453 1.00 59.94 363 PRO A C 1
ATOM 3008 O O . PRO A 1 363 ? -86.935 -12.900 125.302 1.00 59.94 363 PRO A O 1
ATOM 3011 N N . GLN A 1 364 ? -87.712 -14.517 126.659 1.00 55.62 364 GLN A N 1
ATOM 3012 C CA . GLN A 1 364 ? -87.369 -13.790 127.880 1.00 55.62 364 GLN A CA 1
ATOM 3013 C C . GLN A 1 364 ? -85.848 -13.573 127.941 1.00 55.62 364 GLN A C 1
ATOM 3015 O O . GLN A 1 364 ? -85.094 -14.503 127.630 1.00 55.62 364 GLN A O 1
ATOM 3020 N N . PRO A 1 365 ? -85.368 -12.386 128.363 1.00 50.53 365 PRO A N 1
ATOM 3021 C CA . PRO A 1 365 ? -83.950 -12.202 128.630 1.00 50.53 365 PRO A CA 1
ATOM 3022 C C . PRO A 1 365 ? -83.534 -13.206 129.707 1.00 50.53 365 PRO A C 1
ATOM 3024 O O . PRO A 1 365 ? -84.155 -13.263 130.769 1.00 50.53 365 PRO A O 1
ATOM 3027 N N . LEU A 1 366 ? -82.507 -14.013 129.419 1.00 46.19 366 LEU A N 1
ATOM 3028 C CA . LEU A 1 366 ? -81.997 -15.019 130.350 1.00 46.19 366 LEU A CA 1
ATOM 3029 C C . LEU A 1 366 ? -81.727 -14.363 131.704 1.00 46.19 366 LEU A C 1
ATOM 3031 O O . LEU A 1 366 ? -80.880 -13.473 131.803 1.00 46.19 366 LEU A O 1
ATOM 3035 N N . SER A 1 367 ? -82.459 -14.801 132.730 1.00 46.50 367 SER A N 1
ATOM 3036 C CA . SER A 1 367 ? -82.388 -14.227 134.068 1.00 46.50 367 SER A CA 1
ATOM 3037 C C . SER A 1 367 ? -80.941 -14.218 134.541 1.00 46.50 367 SER A C 1
ATOM 3039 O O . SER A 1 367 ? -80.355 -15.283 134.756 1.00 46.50 367 SER A O 1
ATOM 3041 N N . ILE A 1 368 ? -80.369 -13.023 134.718 1.00 48.84 368 ILE A N 1
ATOM 3042 C CA . ILE A 1 368 ? -79.041 -12.875 135.310 1.00 48.84 368 ILE A CA 1
ATOM 3043 C C . ILE A 1 368 ? -79.118 -13.510 136.696 1.00 48.84 368 ILE A C 1
ATOM 3045 O O . ILE A 1 368 ? -79.753 -12.974 137.605 1.00 48.84 368 ILE A O 1
ATOM 3049 N N . ARG A 1 369 ? -78.484 -14.677 136.858 1.00 42.97 369 ARG A N 1
ATOM 3050 C CA . ARG A 1 369 ? -78.251 -15.257 138.176 1.00 42.97 369 ARG A CA 1
ATOM 3051 C C . ARG A 1 369 ? -77.289 -14.330 138.900 1.00 42.97 369 ARG A C 1
ATOM 3053 O O . ARG A 1 369 ? -76.079 -14.436 138.723 1.00 42.97 369 ARG A O 1
ATOM 3060 N N . ILE A 1 370 ? -77.842 -13.434 139.713 1.00 48.50 370 ILE A N 1
ATOM 3061 C CA . ILE A 1 370 ? -77.089 -12.710 140.732 1.00 48.50 370 ILE A CA 1
ATOM 3062 C C . ILE A 1 370 ? -76.619 -13.757 141.744 1.00 48.50 370 ILE A C 1
ATOM 3064 O O . ILE A 1 370 ? -77.328 -14.108 142.685 1.00 48.50 370 ILE A O 1
ATOM 3068 N N . ALA A 1 371 ? -75.431 -14.297 141.495 1.00 42.84 371 ALA A N 1
ATOM 3069 C CA . ALA A 1 371 ? -74.638 -15.003 142.478 1.00 42.84 371 ALA A CA 1
ATOM 3070 C C . ALA A 1 371 ? -73.700 -13.971 143.113 1.00 42.84 371 ALA A C 1
ATOM 3072 O O . ALA A 1 371 ? -72.610 -13.719 142.610 1.00 42.84 371 ALA A O 1
ATOM 3073 N N . HIS A 1 372 ? -74.192 -13.354 144.184 1.00 48.03 372 HIS A N 1
ATOM 3074 C CA . HIS A 1 372 ? -73.377 -12.722 145.216 1.00 48.03 372 HIS A CA 1
ATOM 3075 C C . HIS A 1 372 ? -73.600 -13.492 146.530 1.00 48.03 372 HIS A C 1
ATOM 3077 O O . HIS A 1 372 ? -74.698 -14.037 146.708 1.00 48.03 372 HIS A O 1
ATOM 3083 N N . PRO A 1 373 ? -72.632 -13.531 147.466 1.00 53.69 373 PRO A N 1
ATOM 3084 C CA . PRO A 1 373 ? -71.351 -12.808 147.461 1.00 53.69 373 PRO A CA 1
ATOM 3085 C C . PRO A 1 373 ? -70.370 -13.271 146.377 1.00 53.69 373 PRO A C 1
ATOM 3087 O O . PRO A 1 373 ? -70.089 -14.488 146.328 1.00 53.69 373 PRO A O 1
#

Secondary structure (DSSP, 8-state):
-------------STHHHHHHHHHHHHHHHHHHHHHHHHHHHHHHHHHHHHHHHHHHHHHHHHHHHHHHHHHHHHHHHHHHHHHHHHHHHHHHHHHHHHHHHHHHHHHHHHHHHHHHHHHHHHHHHHHHHHHHHHHHHHHHHHHHHHHHHHHHHHHHHHHHHHHHHHHHHHHHHHHHHHHHHHHHHHHHHHHHHHHHHHHHHHHHHHHHHHHHHHHHHHHHHHHHHHHHHHHHHHHHHHHHHHHHHHHHHTTTS-HHHHH--SPPP-S-HHHHHHHHHHTTSS--HHHHHHHHTTTTTHHHHHHHHHHHHHHHHHHHHHHHHHHHHHHHHHHHHHHHHHHS--HHHHTSS-SS-EETTEESSPPPP-------

InterPro domains:
  IPR039505 Dynein regulatory complex protein 1/2, N-terminal [PF14772] (25-104)
  IPR039750 Dynein regulatory complex protein [PTHR21625] (99-285)

Foldseek 3Di:
DDYDDDDDDDDDDDDPVVVVVVVVVVVVVVVVVVVVVVVVVVVVVVVVVVVVVVVVVVVVVVVVVVVVVCVVVVVVVVVVVVVVVVVVVVVVVVVVVVVVVVVVVVVVVVVVVVVVVVVVVVVVVVVVVVCVVCVVVVVVVVVVVVVVVVVVVVVVVVVVVVVVVVVVVVVVVVVVVVVVVVVVVVVVVVVVVVVVVVVVVVVVVVVVVVVVVVVVVVVVVCVVVVVVVVVVVVVVVVVVVVVVVVVVVVVVVDDPCCVVPVADDDPDDPVSVVVVVVVVVPDDDPVVVVVVVVCVVCVSVVRNVVVVVVVVVVVVVVVVVVVVVVVVVVVVVCVVCLLVDDDPVNVVDQHQPDDDPNDGSDDDDDPPPPDDD